Protein AF-V5GS93-F1 (afdb_monomer_lite)

Organism: Anoplophora glabripennis (NCBI:txid217634)

Secondary structure (DSSP, 8-state):
------------------------BSS-TTEEEEEETTEEEEEE-TT--EEE--S---TGGGT--EEEEEESSSEEEEEEETTEEEEEEE--S-EEEESS-TTEEEETTTTEEEE-TT---TT--SSEEEES-TT-SEEEEEEE-GGGHHHHHHHHT-GGGTTTEEEEEBTTSSEEEEEEES-SGGGGTS-------SS-----

Structure (mmCIF, N/CA/C/O backbone):
data_AF-V5GS93-F1
#
_entry.id   AF-V5GS93-F1
#
loop_
_atom_site.group_PDB
_atom_site.id
_atom_site.type_symbol
_atom_site.label_atom_id
_atom_site.label_alt_id
_atom_site.label_comp_id
_atom_site.label_asym_id
_atom_site.label_entity_id
_atom_site.label_seq_id
_atom_site.pdbx_PDB_ins_code
_atom_site.Cartn_x
_atom_site.Cartn_y
_atom_site.Cartn_z
_atom_site.occupancy
_atom_site.B_iso_or_equiv
_atom_site.auth_seq_id
_atom_site.auth_comp_id
_atom_site.auth_asym_id
_atom_site.auth_atom_id
_atom_site.pdbx_PDB_model_num
ATOM 1 N N . MET A 1 1 ? -59.148 22.147 43.520 1.00 36.94 1 MET A N 1
ATOM 2 C CA . MET A 1 1 ? -59.341 21.180 42.420 1.00 36.94 1 MET A CA 1
ATOM 3 C C . MET A 1 1 ? -58.187 21.350 41.442 1.00 36.94 1 MET A C 1
ATOM 5 O O . MET A 1 1 ? -58.089 22.424 40.877 1.00 36.94 1 MET A O 1
ATOM 9 N N . TYR A 1 2 ? -57.354 20.306 41.337 1.00 37.97 2 TYR A N 1
ATOM 10 C CA . TYR A 1 2 ? -56.433 19.934 40.244 1.00 37.97 2 TYR A CA 1
ATOM 11 C C . TYR A 1 2 ? -55.325 20.928 39.837 1.00 37.97 2 TYR A C 1
ATOM 13 O O . TYR A 1 2 ? -55.602 21.997 39.317 1.00 37.97 2 TYR A O 1
ATOM 21 N N . LEU A 1 3 ? -54.065 20.690 40.234 1.00 37.25 3 LEU A N 1
ATOM 22 C CA . LEU A 1 3 ? -53.060 19.703 39.741 1.00 37.25 3 LEU A CA 1
ATOM 23 C C . LEU A 1 3 ? -52.135 20.402 38.721 1.00 37.25 3 LEU A C 1
ATOM 25 O O . LEU A 1 3 ? -52.591 20.836 37.674 1.00 37.25 3 LEU A O 1
ATOM 29 N N . PHE A 1 4 ? -50.896 20.740 39.092 1.00 48.88 4 PHE A N 1
ATOM 30 C CA . PHE A 1 4 ? -49.683 19.947 38.811 1.00 48.88 4 PHE A CA 1
ATOM 31 C C . PHE A 1 4 ? -49.590 19.415 37.375 1.00 48.88 4 PHE A C 1
ATOM 33 O O . PHE A 1 4 ? -50.276 18.452 37.066 1.00 48.88 4 PHE A O 1
ATOM 40 N N . THR A 1 5 ? -48.677 20.002 36.586 1.00 53.50 5 THR A N 1
ATOM 41 C CA . THR A 1 5 ? -47.720 19.362 35.644 1.00 53.50 5 THR A CA 1
ATOM 42 C C . THR A 1 5 ? -47.004 20.494 34.890 1.00 53.50 5 THR A C 1
ATOM 44 O O . THR A 1 5 ? -47.572 21.100 33.991 1.00 53.50 5 THR A O 1
ATOM 47 N N . VAL A 1 6 ? -45.864 21.006 35.365 1.00 53.41 6 VAL A N 1
ATOM 48 C CA . VAL A 1 6 ? -44.511 20.578 34.951 1.00 53.41 6 VAL A CA 1
ATOM 49 C C . VAL A 1 6 ? -44.514 19.781 33.645 1.00 53.41 6 VAL A C 1
ATOM 51 O O . VAL A 1 6 ? -44.674 18.568 33.664 1.00 53.41 6 VAL A O 1
ATOM 54 N N . LEU A 1 7 ? -44.278 20.461 32.526 1.00 49.12 7 LEU A N 1
ATOM 55 C CA . LEU A 1 7 ? -43.625 19.857 31.369 1.00 49.12 7 LEU A CA 1
ATOM 56 C C . LEU A 1 7 ? -42.585 20.859 30.860 1.00 49.12 7 LEU A C 1
ATOM 58 O O . LEU A 1 7 ? -42.801 21.623 29.924 1.00 49.12 7 LEU A O 1
ATOM 62 N N . ALA A 1 8 ? -41.447 20.889 31.554 1.00 47.84 8 ALA A N 1
ATOM 63 C CA . ALA A 1 8 ? -40.207 21.301 30.929 1.00 47.84 8 ALA A CA 1
ATOM 64 C C . ALA A 1 8 ? -39.946 20.276 29.821 1.00 47.84 8 ALA A C 1
ATOM 66 O O . ALA A 1 8 ? -39.488 19.166 30.092 1.00 47.84 8 ALA A O 1
ATOM 67 N N . CYS A 1 9 ? -40.313 20.617 28.587 1.00 44.34 9 CYS A N 1
ATOM 68 C CA . CYS A 1 9 ? -39.800 19.930 27.415 1.00 44.34 9 CYS A CA 1
ATOM 69 C C . CYS A 1 9 ? -38.290 20.169 27.394 1.00 44.34 9 CYS A C 1
ATOM 71 O O . CYS A 1 9 ? -37.803 21.133 26.808 1.00 44.34 9 CYS A O 1
ATOM 73 N N . LEU A 1 10 ? -37.562 19.291 28.083 1.00 45.00 10 LEU A N 1
ATOM 74 C CA . LEU A 1 10 ? -36.206 18.912 27.734 1.00 45.00 10 LEU A CA 1
ATOM 75 C C . LEU A 1 10 ? -36.276 18.430 26.287 1.00 45.00 10 LEU A C 1
ATOM 77 O O . LEU A 1 10 ? -36.484 17.249 26.009 1.00 45.00 10 LEU A O 1
ATOM 81 N N . VAL A 1 11 ? -36.147 19.374 25.359 1.00 47.91 11 VAL A N 1
ATOM 82 C CA . VAL A 1 11 ? -35.622 19.089 24.036 1.00 47.91 11 VAL A CA 1
ATOM 83 C C . VAL A 1 11 ? -34.186 18.672 24.311 1.00 47.91 11 VAL A C 1
ATOM 85 O O . VAL A 1 11 ? -33.268 19.483 24.361 1.00 47.91 11 VAL A O 1
ATOM 88 N N . ILE A 1 12 ? -34.014 17.391 24.632 1.00 52.72 12 ILE A N 1
ATOM 89 C CA . ILE A 1 12 ? -32.744 16.729 24.421 1.00 52.72 12 ILE A CA 1
ATOM 90 C C . ILE A 1 12 ? -32.632 16.757 22.906 1.00 52.72 12 ILE A C 1
ATOM 92 O O . ILE A 1 12 ? -33.173 15.882 22.227 1.00 52.72 12 ILE A O 1
ATOM 96 N N . ASP A 1 13 ? -32.005 17.810 22.383 1.00 42.12 13 ASP A N 1
ATOM 97 C CA . ASP A 1 13 ? -31.345 17.728 21.100 1.00 42.12 13 ASP A CA 1
ATOM 98 C C . ASP A 1 13 ? -30.429 16.522 21.243 1.00 42.12 13 ASP A C 1
ATOM 100 O O . ASP A 1 13 ? -29.335 16.581 21.808 1.00 42.12 13 ASP A O 1
ATOM 104 N N . LYS A 1 14 ? -30.910 15.368 20.774 1.00 43.75 14 LYS A N 1
ATOM 105 C CA . LYS A 1 14 ? -30.009 14.362 20.265 1.00 43.75 14 LYS A CA 1
ATOM 106 C C . LYS A 1 14 ? -29.359 15.066 19.092 1.00 43.75 14 LYS A C 1
ATOM 108 O O . LYS A 1 14 ? -29.843 14.979 17.967 1.00 43.75 14 LYS A O 1
ATOM 113 N N . ALA A 1 15 ? -28.289 15.801 19.387 1.00 39.97 15 ALA A N 1
ATOM 114 C CA . ALA A 1 15 ? -27.200 15.976 18.467 1.00 39.97 15 ALA A CA 1
ATOM 115 C C . ALA A 1 15 ? -26.840 14.548 18.072 1.00 39.97 15 ALA A C 1
ATOM 117 O O . ALA A 1 15 ? -26.109 13.837 18.760 1.00 39.97 15 ALA A O 1
ATOM 118 N N . VAL A 1 16 ? -27.488 14.078 17.009 1.00 38.94 16 VAL A N 1
ATOM 119 C CA . VAL A 1 16 ? -26.978 13.004 16.195 1.00 38.94 16 VAL A CA 1
ATOM 120 C C . VAL A 1 16 ? -25.688 13.610 15.694 1.00 38.94 16 VAL A C 1
ATOM 122 O O . VAL A 1 16 ? -25.667 14.355 14.717 1.00 38.94 16 VAL A O 1
ATOM 125 N N . PHE A 1 17 ? -24.623 13.386 16.458 1.00 38.44 17 PHE A N 1
ATOM 126 C CA . PHE A 1 17 ? -23.279 13.493 15.961 1.00 38.44 17 PHE A CA 1
ATOM 127 C C . PHE A 1 17 ? -23.204 12.448 14.854 1.00 38.44 17 PHE A C 1
ATOM 129 O O . PHE A 1 17 ? -22.794 11.309 15.042 1.00 38.44 17 PHE A O 1
ATOM 136 N N . SER A 1 18 ? -23.653 12.856 13.672 1.00 35.88 18 SER A N 1
ATOM 137 C CA . SER A 1 18 ? -23.033 12.464 12.429 1.00 35.88 18 SER A CA 1
ATOM 138 C C . SER A 1 18 ? -21.606 13.000 12.525 1.00 35.88 18 SER A C 1
ATOM 140 O O . SER A 1 18 ? -21.295 14.051 11.969 1.00 35.88 18 SER A O 1
ATOM 142 N N . HIS A 1 19 ? -20.760 12.341 13.324 1.00 41.31 19 HIS A N 1
ATOM 143 C CA . HIS A 1 19 ? -19.328 12.395 13.095 1.00 41.31 19 HIS A CA 1
ATOM 144 C C . HIS A 1 19 ? -19.177 11.840 11.690 1.00 41.31 19 HIS A C 1
ATOM 146 O O . HIS A 1 19 ? -19.372 10.650 11.454 1.00 41.31 19 HIS A O 1
ATOM 152 N N . GLY A 1 20 ? -19.022 12.765 10.742 1.00 46.09 20 GLY A N 1
ATOM 153 C CA . GLY A 1 20 ? -18.681 12.416 9.382 1.00 46.09 20 GLY A CA 1
ATOM 154 C C . GLY A 1 20 ? -17.475 11.497 9.437 1.00 46.09 20 GLY A C 1
ATOM 155 O O . GLY A 1 20 ? -16.623 11.644 10.309 1.00 46.09 20 GLY A O 1
ATOM 156 N N . TYR A 1 21 ? -17.461 10.534 8.532 1.00 51.41 21 TYR A N 1
ATOM 157 C CA . TYR A 1 21 ? -16.319 9.675 8.296 1.00 51.41 21 TYR A CA 1
ATOM 158 C C . TYR A 1 21 ? -15.030 10.509 8.292 1.00 51.41 21 TYR A C 1
ATOM 160 O O . TYR A 1 21 ? -14.871 11.412 7.465 1.00 51.41 21 TYR A O 1
ATOM 168 N N . THR A 1 22 ? -14.149 10.254 9.256 1.00 65.06 22 THR A N 1
ATOM 169 C CA . THR A 1 22 ? -12.817 10.843 9.292 1.00 65.06 22 THR A CA 1
ATOM 170 C C . THR A 1 22 ? -11.822 9.778 8.833 1.00 65.06 22 THR A C 1
ATOM 172 O O . THR A 1 22 ? -11.918 8.612 9.211 1.00 65.06 22 THR A O 1
ATOM 175 N N . ASN A 1 23 ? -10.858 10.158 7.984 1.00 80.94 23 ASN A N 1
ATOM 176 C CA . ASN A 1 23 ? -9.778 9.267 7.529 1.00 80.94 23 ASN A CA 1
ATOM 177 C C . ASN A 1 23 ? -8.724 9.056 8.640 1.00 80.94 23 ASN A C 1
ATOM 179 O O . ASN A 1 23 ? -7.520 9.083 8.385 1.00 80.94 23 ASN A O 1
ATOM 183 N N . GLU A 1 24 ? -9.165 8.942 9.893 1.00 92.19 24 GLU A N 1
ATOM 184 C CA . GLU A 1 24 ? -8.297 8.811 11.059 1.00 92.19 24 GLU A CA 1
ATOM 185 C C . GLU A 1 24 ? -7.822 7.373 11.181 1.00 92.19 24 GLU A C 1
ATOM 187 O O . GLU A 1 24 ? -8.617 6.434 11.119 1.00 92.19 24 GLU A O 1
ATOM 192 N N . LYS A 1 25 ? -6.521 7.184 11.381 1.00 93.75 25 LYS A N 1
ATOM 193 C CA . LYS A 1 25 ? -5.964 5.847 11.558 1.00 93.75 25 LYS A CA 1
ATOM 194 C C . LYS A 1 25 ? -6.266 5.329 12.964 1.00 93.75 25 LYS A C 1
ATOM 196 O O . LYS A 1 25 ? -6.064 6.044 13.951 1.00 93.75 25 LYS A O 1
ATOM 201 N N . CYS A 1 26 ? -6.713 4.076 13.066 1.00 94.19 26 CYS A N 1
ATOM 202 C CA . CYS A 1 26 ? -7.001 3.458 14.363 1.00 94.19 26 CYS A CA 1
ATOM 203 C C . CYS A 1 26 ? -5.757 3.404 15.260 1.00 94.19 26 CYS A C 1
ATOM 205 O O . CYS A 1 26 ? -5.806 3.830 16.417 1.00 94.19 26 CYS A O 1
ATOM 207 N N . CYS A 1 27 ? -4.648 2.920 14.702 1.00 94.25 27 CYS A N 1
ATOM 208 C CA . CYS A 1 27 ? -3.349 2.813 15.360 1.00 94.25 27 CYS A CA 1
ATOM 209 C C . CYS A 1 27 ? -2.397 3.960 14.987 1.00 94.25 27 CYS A C 1
ATOM 211 O O . CYS A 1 27 ? -2.753 4.873 14.234 1.00 94.25 27 CYS A O 1
ATOM 213 N N . ARG A 1 28 ? -1.174 3.939 15.524 1.00 93.69 28 ARG A N 1
ATOM 214 C CA . ARG A 1 28 ? -0.128 4.913 15.181 1.00 93.69 28 ARG A CA 1
ATOM 215 C C . ARG A 1 28 ? 0.374 4.696 13.750 1.00 93.69 28 ARG A C 1
ATOM 217 O O . ARG A 1 28 ? 0.152 3.644 13.146 1.00 93.69 28 ARG A O 1
ATOM 224 N N . SER A 1 29 ? 1.073 5.686 13.196 1.00 89.44 29 SER A N 1
ATOM 225 C CA . SER A 1 29 ? 1.794 5.520 11.927 1.00 89.44 29 SER A CA 1
ATOM 226 C C . SER A 1 29 ? 2.742 4.318 12.005 1.00 89.44 29 SER A C 1
ATOM 228 O O . SER A 1 29 ? 3.466 4.163 12.985 1.00 89.44 29 SER A O 1
ATOM 230 N N . GLY A 1 30 ? 2.736 3.463 10.980 1.00 87.62 30 GLY A N 1
ATOM 231 C CA . GLY A 1 30 ? 3.548 2.241 10.951 1.00 87.62 30 GLY A CA 1
ATOM 232 C C . GLY A 1 30 ? 2.976 1.048 11.728 1.00 87.62 30 GLY A C 1
ATOM 233 O O . GLY A 1 30 ? 3.556 -0.033 11.674 1.00 87.62 30 GLY A O 1
ATOM 234 N N . GLU A 1 31 ? 1.833 1.190 12.397 1.00 92.88 31 GLU A N 1
ATOM 235 C CA . GLU A 1 31 ? 1.111 0.086 13.038 1.00 92.88 31 GLU A CA 1
ATOM 236 C C . GLU A 1 31 ? -0.156 -0.278 12.255 1.00 92.88 31 GLU A C 1
ATOM 238 O O . GLU A 1 31 ? -0.571 0.435 11.342 1.00 92.88 31 GLU A O 1
ATOM 243 N N . TYR A 1 32 ? -0.782 -1.397 12.597 1.00 92.50 32 TYR A N 1
ATOM 244 C CA . TYR A 1 32 ? -2.109 -1.778 12.127 1.00 92.50 32 TYR A CA 1
ATOM 245 C C . TYR A 1 32 ? -2.902 -2.453 13.242 1.00 92.50 32 TYR A C 1
ATOM 247 O O . TYR A 1 32 ? -2.341 -3.024 14.184 1.00 92.50 32 TYR A O 1
ATOM 255 N N . LEU A 1 33 ? -4.222 -2.397 13.121 1.00 92.62 33 LEU A N 1
ATOM 256 C CA . LEU A 1 33 ? -5.136 -2.969 14.092 1.00 92.62 33 LEU A CA 1
ATOM 257 C C . LEU A 1 33 ? -5.299 -4.477 13.877 1.00 92.62 33 LEU A C 1
ATOM 259 O O . LEU A 1 33 ? -5.880 -4.913 12.890 1.00 92.62 33 LEU A O 1
ATOM 263 N N . LYS A 1 34 ? -4.840 -5.303 14.813 1.00 90.38 34 LYS A N 1
ATOM 264 C CA . LYS A 1 34 ? -4.930 -6.763 14.717 1.00 90.38 34 LYS A CA 1
ATOM 265 C C . LYS A 1 34 ? -5.949 -7.320 15.701 1.00 90.38 34 LYS A C 1
ATOM 267 O O . LYS A 1 34 ? -5.843 -7.076 16.900 1.00 90.38 34 LYS A O 1
ATOM 272 N N . GLU A 1 35 ? -6.886 -8.124 15.209 1.00 88.44 35 GLU A N 1
ATOM 273 C CA . GLU A 1 35 ? -7.756 -8.927 16.069 1.00 88.44 35 GLU A CA 1
ATOM 274 C C . GLU A 1 35 ? -7.010 -10.185 16.541 1.00 88.44 35 GLU A C 1
ATOM 276 O O . GLU A 1 35 ? -6.413 -10.921 15.753 1.00 88.44 35 GLU A O 1
ATOM 281 N N . THR A 1 36 ? -6.983 -10.421 17.847 1.00 85.00 36 THR A N 1
ATOM 282 C CA . THR A 1 36 ? -6.443 -11.629 18.478 1.00 85.00 36 THR A CA 1
ATOM 283 C C . THR A 1 36 ? -7.348 -11.996 19.647 1.00 85.00 36 THR A C 1
ATOM 285 O O . THR A 1 36 ? -7.572 -11.178 20.536 1.00 85.00 36 THR A O 1
ATOM 288 N N . ASP A 1 37 ? -7.911 -13.204 19.620 1.00 84.75 37 ASP A N 1
ATOM 289 C CA . ASP A 1 37 ? -8.803 -13.723 20.665 1.00 84.75 37 ASP A CA 1
ATOM 290 C C . ASP A 1 37 ? -9.972 -12.773 21.019 1.00 84.75 37 ASP A C 1
ATOM 292 O O . ASP A 1 37 ? -10.268 -12.536 22.189 1.00 84.75 37 ASP A O 1
ATOM 296 N N . ASN A 1 38 ? -10.640 -12.216 19.996 1.00 81.19 38 ASN A N 1
ATOM 297 C CA . ASN A 1 38 ? -11.721 -11.216 20.104 1.00 81.19 38 ASN A CA 1
ATOM 298 C C . ASN A 1 38 ? -11.310 -9.884 20.763 1.00 81.19 38 ASN A C 1
ATOM 300 O O . ASN A 1 38 ? -12.163 -9.124 21.222 1.00 81.19 38 ASN A O 1
ATOM 304 N N . THR A 1 39 ? -10.011 -9.594 20.825 1.00 85.19 39 THR A N 1
ATOM 305 C CA . THR A 1 39 ? -9.483 -8.299 21.263 1.00 85.19 39 THR A CA 1
ATOM 306 C C . THR A 1 39 ? -8.709 -7.643 20.133 1.00 85.19 39 THR A C 1
ATOM 308 O O . THR A 1 39 ? -8.017 -8.315 19.370 1.00 85.19 39 THR A O 1
ATOM 311 N N . TYR A 1 40 ? -8.825 -6.325 20.018 1.00 88.44 40 TYR A N 1
ATOM 312 C CA . TYR A 1 40 ? -8.129 -5.557 18.995 1.00 88.44 40 TYR A CA 1
ATOM 313 C C . TYR A 1 40 ? -6.910 -4.869 19.600 1.00 88.44 40 TYR A C 1
ATOM 315 O O . TYR A 1 40 ? -7.039 -4.113 20.560 1.00 88.44 40 TYR A O 1
ATOM 323 N N . ASN A 1 41 ? -5.735 -5.119 19.025 1.00 91.31 41 ASN A N 1
ATOM 324 C CA . ASN A 1 41 ? -4.471 -4.544 19.476 1.00 91.31 41 ASN A CA 1
ATOM 325 C C . ASN A 1 41 ? -3.699 -3.939 18.304 1.00 91.31 41 ASN A C 1
ATOM 327 O O . ASN A 1 41 ? -3.600 -4.542 17.234 1.00 91.31 41 ASN A O 1
ATOM 331 N N . CYS A 1 42 ? -3.103 -2.771 18.522 1.00 93.00 42 CYS A N 1
ATOM 332 C CA . CYS A 1 42 ? -2.187 -2.173 17.560 1.00 93.00 42 CYS A CA 1
ATOM 333 C C . CYS A 1 42 ? -0.868 -2.951 17.534 1.00 93.00 42 CYS A C 1
ATOM 335 O O . CYS A 1 42 ? -0.274 -3.230 18.573 1.00 93.00 42 CYS A O 1
ATOM 337 N N . THR A 1 43 ? -0.447 -3.360 16.339 1.00 92.44 43 THR A N 1
ATOM 338 C CA . THR A 1 43 ? 0.771 -4.143 16.102 1.00 92.44 43 THR A CA 1
ATOM 339 C C . THR A 1 43 ? 1.590 -3.490 14.997 1.00 92.44 43 THR A C 1
ATOM 341 O O . THR A 1 43 ? 1.028 -2.924 14.065 1.00 92.44 43 THR A O 1
ATOM 344 N N . GLU A 1 44 ? 2.914 -3.596 15.057 1.00 90.62 44 GLU A N 1
ATOM 345 C CA . GLU A 1 44 ? 3.803 -3.094 14.006 1.00 90.62 44 GLU A CA 1
ATOM 346 C C . GLU A 1 44 ? 3.471 -3.694 12.625 1.00 90.62 44 GLU A C 1
ATOM 348 O O . GLU A 1 44 ? 3.373 -4.914 12.453 1.00 90.62 44 GLU A O 1
ATOM 353 N N . ASN A 1 45 ? 3.336 -2.837 11.611 1.00 85.88 45 ASN A N 1
ATOM 354 C CA . ASN A 1 45 ? 3.089 -3.230 10.228 1.00 85.88 45 ASN A CA 1
ATOM 355 C C . ASN A 1 45 ? 4.397 -3.564 9.498 1.00 85.88 45 ASN A C 1
ATOM 357 O O . ASN A 1 45 ? 4.859 -2.833 8.621 1.00 85.88 45 ASN A O 1
ATOM 361 N N . VAL A 1 46 ? 4.958 -4.731 9.810 1.00 86.00 46 VAL A N 1
ATOM 362 C CA . VAL A 1 46 ? 6.190 -5.241 9.179 1.00 86.00 46 VAL A CA 1
ATOM 363 C C . VAL A 1 46 ? 6.044 -5.388 7.659 1.00 86.00 46 VAL A C 1
ATOM 365 O O . VAL A 1 46 ? 7.002 -5.214 6.911 1.00 86.00 46 VAL A O 1
ATOM 368 N N . SER A 1 47 ? 4.833 -5.685 7.178 1.00 82.56 47 SER A N 1
ATOM 369 C CA . SER A 1 47 ? 4.576 -5.891 5.750 1.00 82.56 47 SER A CA 1
ATOM 370 C C . SER A 1 47 ? 4.668 -4.600 4.929 1.00 82.56 47 SER A C 1
ATOM 372 O O . SER A 1 47 ? 4.949 -4.662 3.730 1.00 82.56 47 SER A O 1
ATOM 374 N N . LYS A 1 48 ? 4.380 -3.451 5.565 1.00 87.56 48 LYS A N 1
ATOM 375 C CA . LYS A 1 48 ? 4.250 -2.121 4.948 1.00 87.56 48 LYS A CA 1
ATOM 376 C C . LYS A 1 48 ? 3.381 -2.124 3.675 1.00 87.56 48 LYS A C 1
ATOM 378 O O . LYS A 1 48 ? 3.620 -1.348 2.754 1.00 87.56 48 LYS A O 1
ATOM 383 N N . ARG A 1 49 ? 2.402 -3.040 3.595 1.00 87.94 49 ARG A N 1
ATOM 384 C CA . ARG A 1 49 ? 1.542 -3.261 2.414 1.00 87.94 49 ARG A CA 1
ATOM 385 C C . ARG A 1 49 ? 0.386 -2.279 2.297 1.00 87.94 49 ARG A C 1
ATOM 387 O O . ARG A 1 49 ? -0.138 -2.091 1.206 1.00 87.94 49 ARG A O 1
ATOM 394 N N . PHE A 1 50 ? -0.007 -1.693 3.414 1.00 89.31 50 PHE A N 1
ATOM 395 C CA . PHE A 1 50 ? -1.142 -0.794 3.520 1.00 89.31 50 PHE A CA 1
ATOM 396 C C . PHE A 1 50 ? -0.751 0.345 4.438 1.00 89.31 50 PHE A C 1
ATOM 398 O O . PHE A 1 50 ? -0.231 0.096 5.529 1.00 89.31 50 PHE A O 1
ATOM 405 N N . ASP A 1 51 ? -0.991 1.569 3.993 1.00 89.62 51 ASP A N 1
ATOM 406 C CA . ASP A 1 51 ? -0.676 2.764 4.758 1.00 89.62 51 ASP A CA 1
ATOM 407 C C . ASP A 1 51 ? -1.781 3.815 4.639 1.00 89.62 51 ASP A C 1
ATOM 409 O O . ASP A 1 51 ? -2.529 3.851 3.658 1.00 89.62 51 ASP A O 1
ATOM 413 N N . VAL A 1 52 ? -1.878 4.664 5.658 1.00 90.00 52 VAL A N 1
ATOM 414 C CA . VAL A 1 52 ? -2.833 5.770 5.730 1.00 90.00 52 VAL A CA 1
ATOM 415 C C . VAL A 1 52 ? -2.029 7.056 5.894 1.00 90.00 52 VAL A C 1
ATOM 417 O O . VAL A 1 52 ? -1.497 7.337 6.967 1.00 90.00 52 VAL A O 1
ATOM 420 N N . LEU A 1 53 ? -1.943 7.839 4.821 1.00 88.50 53 LEU A N 1
ATOM 421 C CA . LEU A 1 53 ? -1.298 9.150 4.758 1.00 88.50 53 LEU A CA 1
ATOM 422 C C . LEU A 1 53 ? -2.142 10.203 5.485 1.00 88.50 53 LEU A C 1
ATOM 424 O O . LEU A 1 53 ? -2.784 11.058 4.875 1.00 88.50 53 LEU A O 1
ATOM 428 N N . THR A 1 54 ? -2.150 10.126 6.811 1.00 87.69 54 THR A N 1
ATOM 429 C CA . THR A 1 54 ? -2.859 11.049 7.695 1.00 87.69 54 THR A CA 1
ATOM 430 C C . THR A 1 54 ? -1.994 11.416 8.897 1.00 87.69 54 THR A C 1
ATOM 432 O O . THR A 1 54 ? -1.212 10.602 9.388 1.00 87.69 54 THR A O 1
ATOM 435 N N . ASN A 1 55 ? -2.159 12.641 9.394 1.00 87.62 55 ASN A N 1
ATOM 436 C CA . ASN A 1 55 ? -1.581 13.058 10.675 1.00 87.62 55 ASN A CA 1
ATOM 437 C C . ASN A 1 55 ? -2.480 12.661 11.856 1.00 87.62 55 ASN A C 1
ATOM 439 O O . ASN A 1 55 ? -2.016 12.575 12.992 1.00 87.62 55 ASN A O 1
ATOM 443 N N . GLU A 1 56 ? -3.758 12.395 11.584 1.00 91.69 56 GLU A N 1
ATOM 444 C CA . GLU A 1 56 ? -4.737 12.004 12.588 1.00 91.69 56 GLU A CA 1
ATOM 445 C C . GLU A 1 56 ? -4.655 10.492 12.809 1.00 91.69 56 GLU A C 1
ATOM 447 O O . GLU A 1 56 ? -5.275 9.689 12.109 1.00 91.69 56 GLU A O 1
ATOM 452 N N . THR A 1 57 ? -3.824 10.094 13.763 1.00 93.19 57 THR A N 1
ATOM 453 C CA . THR A 1 57 ? -3.554 8.688 14.079 1.00 93.19 57 THR A CA 1
ATOM 454 C C . THR A 1 57 ? -3.940 8.371 15.516 1.00 93.19 57 THR A C 1
ATOM 456 O O . THR A 1 57 ? -4.430 9.232 16.256 1.00 93.19 57 THR A O 1
ATOM 459 N N . ASN A 1 58 ? -3.721 7.121 15.928 1.00 93.12 58 ASN A N 1
ATOM 460 C CA . ASN A 1 58 ? -3.837 6.717 17.323 1.00 93.12 58 ASN A CA 1
ATOM 461 C C . ASN A 1 58 ? -5.239 6.969 17.914 1.00 93.12 58 ASN A C 1
ATOM 463 O O . ASN A 1 58 ? -5.398 7.429 19.047 1.00 93.12 58 ASN A O 1
ATOM 467 N N . PHE A 1 59 ? -6.276 6.732 17.107 1.00 94.12 59 PHE A N 1
ATOM 468 C CA . PHE A 1 59 ? -7.669 6.937 17.498 1.00 94.12 59 PHE A CA 1
ATOM 469 C C . PHE A 1 59 ? -8.048 6.142 18.752 1.00 94.12 59 PHE A C 1
ATOM 471 O O . PHE A 1 59 ? -8.691 6.680 19.652 1.00 94.12 59 PHE A O 1
ATOM 478 N N . LEU A 1 60 ? -7.614 4.882 18.849 1.00 92.31 60 LEU A N 1
ATOM 479 C CA . LEU A 1 60 ? -8.005 4.000 19.954 1.00 92.31 60 LEU A CA 1
ATOM 480 C C . LEU A 1 60 ? -7.460 4.461 21.311 1.00 92.31 60 LEU A C 1
ATOM 482 O O . LEU A 1 60 ? -8.192 4.437 22.299 1.00 92.31 60 LEU A O 1
ATOM 486 N N . GLU A 1 61 ? -6.217 4.951 21.368 1.00 90.50 61 GLU A N 1
ATOM 487 C CA . GLU A 1 61 ? -5.623 5.456 22.616 1.00 90.50 61 GLU A CA 1
ATOM 488 C C . GLU A 1 61 ? -6.292 6.747 23.114 1.00 90.50 61 GLU A C 1
ATOM 490 O O . GLU A 1 61 ? -6.248 7.036 24.310 1.00 90.50 61 GLU A O 1
ATOM 495 N N . ARG A 1 62 ? -6.947 7.519 22.230 1.00 89.06 62 ARG A N 1
ATOM 496 C CA . ARG A 1 62 ? -7.704 8.719 22.629 1.00 89.06 62 ARG A CA 1
ATOM 497 C C . ARG A 1 62 ? -8.976 8.386 23.412 1.00 89.06 62 ARG A C 1
ATOM 499 O O . ARG A 1 62 ? -9.491 9.262 24.102 1.00 89.06 62 ARG A O 1
ATOM 506 N N . GLY A 1 63 ? -9.481 7.152 23.324 1.00 85.31 63 GLY A N 1
ATOM 507 C CA . GLY A 1 63 ? -10.641 6.694 24.096 1.00 85.31 63 GLY A CA 1
ATOM 508 C C . GLY A 1 63 ? -11.961 7.383 23.734 1.00 85.31 63 GLY A C 1
ATOM 509 O O . GLY A 1 63 ? -12.873 7.419 24.559 1.00 85.31 63 GLY A O 1
ATOM 510 N N . VAL A 1 64 ? -12.060 7.948 22.528 1.00 87.56 64 VAL A N 1
ATOM 511 C CA . VAL A 1 64 ? -13.261 8.636 22.031 1.00 87.56 64 VAL A CA 1
ATOM 512 C C . VAL A 1 64 ? -14.140 7.702 21.197 1.00 87.56 64 VAL A C 1
ATOM 514 O O . VAL A 1 64 ? -13.677 6.685 20.678 1.00 87.56 64 VAL A O 1
ATOM 517 N N . ASP A 1 65 ? -15.417 8.054 21.076 1.00 92.25 65 ASP A N 1
ATOM 518 C CA . ASP A 1 65 ? -16.365 7.358 20.206 1.00 92.25 65 ASP A CA 1
ATOM 519 C C . ASP A 1 65 ? -16.250 7.886 18.770 1.00 92.25 65 ASP A C 1
ATOM 521 O O . ASP A 1 65 ? -16.095 9.089 18.554 1.00 92.25 65 ASP A O 1
ATOM 525 N N . GLY A 1 66 ? -16.377 7.004 17.778 1.00 93.12 66 GLY A N 1
ATOM 526 C CA . GLY A 1 66 ? -16.375 7.405 16.372 1.00 93.12 66 GLY A CA 1
ATOM 527 C C . GLY A 1 66 ? -16.021 6.275 15.415 1.00 93.12 66 GLY A C 1
ATOM 528 O O . GLY A 1 66 ? -16.299 5.106 15.687 1.00 93.12 66 GLY A O 1
ATOM 529 N N . GLU A 1 67 ? -15.435 6.638 14.278 1.00 93.62 67 GLU A N 1
ATOM 530 C CA . GLU A 1 67 ? -14.921 5.699 13.285 1.00 93.62 67 GLU A CA 1
ATOM 531 C C . GLU A 1 67 ? -13.429 5.949 13.049 1.00 93.62 67 GLU A C 1
ATOM 533 O O . GLU A 1 67 ? -12.968 7.086 13.103 1.00 93.62 67 GLU A O 1
ATOM 538 N N . CYS A 1 68 ? -12.685 4.883 12.777 1.00 93.81 68 CYS A N 1
ATOM 539 C CA . CYS A 1 68 ? -11.297 4.950 12.337 1.00 93.81 68 CYS A CA 1
ATOM 540 C C . CYS A 1 68 ? -11.042 3.912 11.240 1.00 93.81 68 CYS A C 1
ATOM 542 O O . CYS A 1 68 ? -11.807 2.958 11.080 1.00 93.81 68 CYS A O 1
ATOM 544 N N . VAL A 1 69 ? -9.966 4.087 10.481 1.00 93.94 69 VAL A N 1
ATOM 545 C CA . VAL A 1 69 ? -9.565 3.194 9.392 1.00 93.94 69 VAL A CA 1
ATOM 546 C C . VAL A 1 69 ? -8.275 2.474 9.755 1.00 93.94 69 VAL A C 1
ATOM 548 O O . VAL A 1 69 ? -7.326 3.072 10.264 1.00 93.94 69 VAL A O 1
ATOM 551 N N . ASP A 1 70 ? -8.217 1.180 9.466 1.00 93.12 70 ASP A N 1
ATOM 552 C CA . ASP A 1 70 ? -6.965 0.426 9.473 1.00 93.12 70 ASP A CA 1
ATOM 553 C C . ASP A 1 70 ? -7.010 -0.723 8.461 1.00 93.12 70 ASP A C 1
ATOM 555 O O . ASP A 1 70 ? -8.048 -0.957 7.843 1.00 93.12 70 ASP A O 1
ATOM 559 N N . ALA A 1 71 ? -5.892 -1.418 8.254 1.00 85.31 71 ALA A N 1
ATOM 560 C CA . ALA A 1 71 ? -5.788 -2.469 7.242 1.00 85.31 71 ALA A CA 1
ATOM 561 C C . ALA A 1 71 ? -5.443 -3.845 7.825 1.00 85.31 71 ALA A C 1
ATOM 563 O O . ALA A 1 71 ? -4.329 -4.054 8.314 1.00 85.31 71 ALA A O 1
ATOM 564 N N . THR A 1 72 ? -6.380 -4.799 7.713 1.00 75.88 72 THR A N 1
ATOM 565 C CA . THR A 1 72 ? -6.216 -6.168 8.240 1.00 75.88 72 THR A CA 1
ATOM 566 C C . THR A 1 72 ? -7.156 -7.187 7.567 1.00 75.88 72 THR A C 1
ATOM 568 O O . THR A 1 72 ? -8.283 -7.361 8.023 1.00 75.88 72 THR A O 1
ATOM 571 N N . PRO A 1 73 ? -6.756 -7.927 6.508 1.00 72.50 73 PRO A N 1
ATOM 572 C CA . PRO A 1 73 ? -5.594 -7.760 5.627 1.00 72.50 73 PRO A CA 1
ATOM 573 C C . PRO A 1 73 ? -5.800 -6.693 4.540 1.00 72.50 73 PRO A C 1
ATOM 575 O O . PRO A 1 73 ? -4.892 -6.452 3.763 1.00 72.50 73 PRO A O 1
ATOM 578 N N . GLU A 1 74 ? -6.985 -6.096 4.456 1.00 84.88 74 GLU A N 1
ATOM 579 C CA . GLU A 1 74 ? -7.347 -5.004 3.548 1.00 84.88 74 GLU A CA 1
ATOM 580 C C . GLU A 1 74 ? -7.879 -3.839 4.388 1.00 84.88 74 GLU A C 1
ATOM 582 O O . GLU A 1 74 ? -8.200 -4.026 5.567 1.00 84.88 74 GLU A O 1
ATOM 587 N N . PHE A 1 75 ? -7.993 -2.646 3.800 1.00 90.44 75 PHE A N 1
ATOM 588 C CA . PHE A 1 75 ? -8.587 -1.508 4.499 1.00 90.44 75 PHE A CA 1
ATOM 589 C C . PHE A 1 75 ? -9.998 -1.839 4.997 1.00 90.44 75 PHE A C 1
ATOM 591 O O . PHE A 1 75 ? -10.800 -2.476 4.313 1.00 90.44 75 PHE A O 1
ATOM 598 N N . SER A 1 76 ? -10.288 -1.416 6.217 1.00 92.19 76 SER A N 1
ATOM 599 C CA . SER A 1 76 ? -11.559 -1.616 6.899 1.00 92.19 76 SER A CA 1
ATOM 600 C C . SER A 1 76 ? -11.851 -0.415 7.778 1.00 92.19 76 SER A C 1
ATOM 602 O O . SER A 1 76 ? -10.941 0.223 8.312 1.00 92.19 76 SER A O 1
ATOM 604 N N . ILE A 1 77 ? -13.136 -0.117 7.935 1.00 93.38 77 ILE A N 1
ATOM 605 C CA . ILE A 1 77 ? -13.589 0.980 8.781 1.00 93.38 77 ILE A CA 1
ATOM 606 C C . ILE A 1 77 ? -14.143 0.376 10.063 1.00 93.38 77 ILE A C 1
ATOM 608 O O . ILE A 1 77 ? -15.045 -0.466 10.030 1.00 93.38 77 ILE A O 1
ATOM 612 N N . PHE A 1 78 ? -13.587 0.802 11.188 1.00 93.19 78 PHE A N 1
ATOM 613 C CA . PHE A 1 78 ? -13.906 0.304 12.514 1.00 93.19 78 PHE A CA 1
ATOM 614 C C . PHE A 1 78 ? -14.753 1.328 13.249 1.00 93.19 78 PHE A C 1
ATOM 616 O O . PHE A 1 78 ? -14.350 2.476 13.425 1.00 93.19 78 PHE A O 1
ATOM 623 N N . LYS A 1 79 ? -15.920 0.896 13.722 1.00 93.44 79 LYS A N 1
ATOM 624 C CA . LYS A 1 79 ? -16.716 1.667 14.672 1.00 93.44 79 LYS A CA 1
ATOM 625 C C . LYS A 1 79 ? -16.146 1.455 16.066 1.00 93.44 79 LYS A C 1
ATOM 627 O O . LYS A 1 79 ? -16.071 0.315 16.525 1.00 93.44 79 LYS A O 1
ATOM 632 N N . VAL A 1 80 ? -15.819 2.541 16.748 1.00 93.31 80 VAL A N 1
ATOM 633 C CA . VAL A 1 80 ? -15.196 2.543 18.072 1.00 93.31 80 VAL A CA 1
ATOM 634 C C . VAL A 1 80 ? -16.151 3.154 19.092 1.00 93.31 80 VAL A C 1
ATOM 636 O O . VAL A 1 80 ? -16.743 4.207 18.850 1.00 93.31 80 VAL A O 1
ATOM 639 N N . VAL A 1 81 ? -16.304 2.484 20.233 1.00 91.81 81 VAL A N 1
ATOM 640 C CA . VAL A 1 81 ? -17.044 2.981 21.399 1.00 91.81 81 VAL A CA 1
ATOM 641 C C . VAL A 1 81 ? -16.181 2.766 22.636 1.00 91.81 81 VAL A C 1
ATOM 643 O O . VAL A 1 81 ? -15.693 1.659 22.860 1.00 91.81 81 VAL A O 1
ATOM 646 N N . ALA A 1 82 ? -15.975 3.817 23.427 1.00 86.69 82 ALA A N 1
ATOM 647 C CA . ALA A 1 82 ? -15.122 3.818 24.614 1.00 86.69 82 ALA A CA 1
ATOM 648 C C . ALA A 1 82 ? -13.710 3.249 24.348 1.00 86.69 82 ALA A C 1
ATOM 650 O O . ALA A 1 82 ? -13.182 2.462 25.136 1.00 86.69 82 ALA A O 1
ATOM 651 N N . GLY A 1 83 ? -13.112 3.613 23.207 1.00 85.50 83 GLY A N 1
ATOM 652 C CA . GLY A 1 83 ? -11.773 3.160 22.807 1.00 85.50 83 GLY A CA 1
ATOM 653 C C . GLY A 1 83 ? -11.683 1.696 22.363 1.00 85.50 83 GLY A C 1
ATOM 654 O O . GLY A 1 83 ? -10.579 1.178 22.217 1.00 85.50 83 GLY A O 1
ATOM 655 N N . GLN A 1 84 ? -12.812 1.012 22.153 1.00 88.88 84 GLN A N 1
ATOM 656 C CA . GLN A 1 84 ? -12.848 -0.376 21.691 1.00 88.88 84 GLN A CA 1
ATOM 657 C C . GLN A 1 84 ? -13.591 -0.500 20.355 1.00 88.88 84 GLN A C 1
ATOM 659 O O . GLN A 1 84 ? -14.695 0.039 20.224 1.00 88.88 84 GLN A O 1
ATOM 664 N N . PRO A 1 85 ? -13.038 -1.221 19.362 1.00 92.06 85 PRO A N 1
ATOM 665 C CA . PRO A 1 85 ? -13.774 -1.568 18.153 1.00 92.06 85 PRO A CA 1
ATOM 666 C C . PRO A 1 85 ? -14.972 -2.469 18.482 1.00 92.06 85 PRO A C 1
ATOM 668 O O . PRO A 1 85 ? -14.827 -3.516 19.108 1.00 92.06 85 PRO A O 1
ATOM 671 N N . VAL A 1 86 ? -16.165 -2.063 18.049 1.00 92.25 86 VAL A N 1
ATOM 672 C CA . VAL A 1 86 ? -17.434 -2.788 18.269 1.00 92.25 86 VAL A CA 1
ATOM 673 C C . VAL A 1 86 ? -18.108 -3.221 16.968 1.00 92.25 86 VAL A C 1
ATOM 675 O O . VAL A 1 86 ? -19.138 -3.893 16.989 1.00 92.25 86 VAL A O 1
ATOM 678 N N . GLY A 1 87 ? -17.560 -2.817 15.824 1.00 90.31 87 GLY A N 1
ATOM 679 C CA . GLY A 1 87 ? -18.057 -3.200 14.512 1.00 90.31 87 GLY A CA 1
ATOM 680 C C . GLY A 1 87 ? -17.060 -2.859 13.416 1.00 90.31 87 GLY A C 1
ATOM 681 O O . GLY A 1 87 ? -16.256 -1.941 13.564 1.00 90.31 87 GLY A O 1
ATOM 682 N N . VAL A 1 88 ? -17.149 -3.594 12.313 1.00 91.62 88 VAL A N 1
ATOM 683 C CA . VAL A 1 88 ? -16.319 -3.415 11.122 1.00 91.62 88 VAL A CA 1
ATOM 684 C C . VAL A 1 88 ? -17.216 -3.322 9.896 1.00 91.62 88 VAL A C 1
ATOM 686 O O . VAL A 1 88 ? -18.210 -4.047 9.789 1.00 91.62 88 VAL A O 1
ATOM 689 N N . ARG A 1 89 ? -16.884 -2.421 8.973 1.00 91.06 89 ARG A N 1
ATOM 690 C CA . ARG A 1 89 ? -17.538 -2.321 7.667 1.00 91.06 89 ARG A CA 1
ATOM 691 C C . ARG A 1 89 ? -16.503 -2.242 6.541 1.00 91.06 89 ARG A C 1
ATOM 693 O O . ARG A 1 89 ? -15.385 -1.778 6.786 1.00 91.06 89 ARG A O 1
ATOM 700 N N . PRO A 1 90 ? -16.871 -2.681 5.323 1.00 88.75 90 PRO A N 1
ATOM 701 C CA . PRO A 1 90 ? -15.997 -2.582 4.166 1.00 88.75 90 PRO A CA 1
ATOM 702 C C . PRO A 1 90 ? -15.559 -1.145 3.900 1.00 88.75 90 PRO A C 1
ATOM 704 O O . PRO A 1 90 ? -16.294 -0.186 4.155 1.00 88.75 90 PRO A O 1
ATOM 707 N N . PHE A 1 91 ? -14.351 -1.034 3.372 1.00 87.06 91 PHE A N 1
ATOM 708 C CA . PHE A 1 91 ? -13.770 0.204 2.901 1.00 87.06 91 PHE A CA 1
ATOM 709 C C . PHE A 1 91 ? -13.975 0.323 1.386 1.00 87.06 91 PHE A C 1
ATOM 711 O O . PHE A 1 91 ? -13.650 -0.604 0.646 1.00 87.06 91 PHE A O 1
ATOM 718 N N . GLU A 1 92 ? -14.524 1.450 0.935 1.00 84.56 92 GLU A N 1
ATOM 719 C CA . GLU A 1 92 ? -14.902 1.674 -0.472 1.00 84.56 92 GLU A CA 1
ATOM 720 C C . GLU A 1 92 ? -14.204 2.896 -1.095 1.00 84.56 92 GLU A C 1
ATOM 722 O O . GLU A 1 92 ? -14.480 3.252 -2.239 1.00 84.56 92 GLU A O 1
ATOM 727 N N . GLU A 1 93 ? -13.289 3.537 -0.363 1.00 83.31 93 GLU A N 1
ATOM 728 C CA . GLU A 1 93 ? -12.579 4.723 -0.847 1.00 83.31 93 GLU A CA 1
ATOM 729 C C . GLU A 1 93 ? -11.425 4.343 -1.794 1.00 83.31 93 GLU A C 1
ATOM 731 O O . GLU A 1 93 ? -10.855 3.247 -1.700 1.00 83.31 93 GLU A O 1
ATOM 736 N N . PRO A 1 94 ? -11.041 5.240 -2.718 1.00 83.75 94 PRO A N 1
ATOM 737 C CA . PRO A 1 94 ? -9.894 5.015 -3.582 1.00 83.75 94 PRO A CA 1
ATOM 738 C C . PRO A 1 94 ? -8.588 4.979 -2.783 1.00 83.75 94 PRO A C 1
ATOM 740 O O . PRO A 1 94 ? -8.423 5.651 -1.762 1.00 83.75 94 PRO A O 1
ATOM 743 N N . TYR A 1 95 ? -7.628 4.221 -3.302 1.00 86.25 95 TYR A N 1
ATOM 744 C CA . TYR A 1 95 ? -6.272 4.160 -2.779 1.00 86.25 95 TYR A CA 1
ATOM 745 C C . TYR A 1 95 ? -5.258 4.362 -3.902 1.00 86.25 95 TYR A C 1
ATOM 747 O O . TYR A 1 95 ? -5.477 3.959 -5.045 1.00 86.25 95 TYR A O 1
ATOM 755 N N . PHE A 1 96 ? -4.110 4.932 -3.559 1.00 88.06 96 PHE A N 1
ATOM 756 C CA . PHE A 1 96 ? -2.978 5.043 -4.460 1.00 88.06 96 PHE A CA 1
ATOM 757 C C . PHE A 1 96 ? -2.178 3.729 -4.477 1.00 88.06 96 PHE A C 1
ATOM 759 O O . PHE A 1 96 ? -1.758 3.252 -3.414 1.00 88.06 96 PHE A O 1
ATOM 766 N N . PRO A 1 97 ? -1.934 3.121 -5.649 1.00 89.06 97 PRO A N 1
ATOM 767 C CA . PRO A 1 97 ? -1.188 1.877 -5.749 1.00 89.06 97 PRO A CA 1
ATOM 768 C C . PRO A 1 97 ? 0.314 2.172 -5.874 1.00 89.06 97 PRO A C 1
ATOM 770 O O . PRO A 1 97 ? 0.839 2.335 -6.975 1.00 89.06 97 PRO A O 1
ATOM 773 N N . LYS A 1 98 ? 1.032 2.248 -4.752 1.00 90.25 98 LYS A N 1
ATOM 774 C CA . LYS A 1 98 ? 2.487 2.486 -4.736 1.00 90.25 98 LYS A CA 1
ATOM 775 C C . LYS A 1 98 ? 3.257 1.180 -4.942 1.00 90.25 98 LYS A C 1
ATOM 777 O O . LYS A 1 98 ? 2.798 0.123 -4.519 1.00 90.25 98 LYS A O 1
ATOM 782 N N . CYS A 1 99 ? 4.429 1.194 -5.578 1.00 89.31 99 CYS A N 1
ATOM 783 C CA . CYS A 1 99 ? 5.225 -0.037 -5.723 1.00 89.31 99 CYS A CA 1
ATOM 784 C C . CYS A 1 99 ? 6.082 -0.355 -4.496 1.00 89.31 99 CYS A C 1
ATOM 786 O O . CYS A 1 99 ? 6.171 -1.517 -4.090 1.00 89.31 99 CYS A O 1
ATOM 788 N N . CYS A 1 100 ? 6.703 0.670 -3.924 1.00 90.81 100 CYS A N 1
ATOM 789 C CA . CYS A 1 100 ? 7.549 0.598 -2.744 1.00 90.81 100 CYS A CA 1
ATOM 790 C C . CYS A 1 100 ? 6.833 1.159 -1.515 1.00 90.81 100 CYS A C 1
ATOM 792 O O . CYS A 1 100 ? 5.935 1.986 -1.671 1.00 90.81 100 CYS A O 1
ATOM 794 N N . PRO A 1 101 ? 7.228 0.782 -0.287 1.00 91.00 101 PRO A N 1
ATOM 795 C CA . PRO A 1 101 ? 6.715 1.445 0.910 1.00 91.00 101 PRO A CA 1
ATOM 796 C C . PRO A 1 101 ? 6.992 2.958 0.880 1.00 91.00 101 PRO A C 1
ATOM 798 O O . PRO A 1 101 ? 7.823 3.416 0.096 1.00 91.00 101 PRO A O 1
ATOM 801 N N . LEU A 1 102 ? 6.300 3.740 1.715 1.00 88.25 102 LEU A N 1
ATOM 802 C CA . LEU A 1 102 ? 6.370 5.208 1.673 1.00 88.25 102 LEU A CA 1
ATOM 803 C C . LEU A 1 102 ? 7.811 5.734 1.727 1.00 88.25 102 LEU A C 1
ATOM 805 O O . LEU A 1 102 ? 8.234 6.425 0.810 1.00 88.25 102 LEU A O 1
ATOM 809 N N . ASN A 1 103 ? 8.621 5.288 2.686 1.00 88.69 103 ASN A N 1
ATOM 810 C CA . ASN A 1 103 ? 10.007 5.758 2.851 1.00 88.69 103 ASN A CA 1
ATOM 811 C C . ASN A 1 103 ? 11.015 5.123 1.871 1.00 88.69 103 ASN A C 1
ATOM 813 O O . ASN A 1 103 ? 12.204 5.032 2.175 1.00 88.69 103 ASN A O 1
ATOM 817 N N . TYR A 1 104 ? 10.543 4.626 0.726 1.00 90.62 104 TYR A N 1
ATOM 818 C CA . TYR A 1 104 ? 11.353 3.931 -0.265 1.00 90.62 104 TYR A CA 1
ATOM 819 C C . TYR A 1 104 ? 11.056 4.457 -1.671 1.00 90.62 104 TYR A C 1
ATOM 821 O O . TYR A 1 104 ? 9.924 4.824 -2.005 1.00 90.62 104 TYR A O 1
ATOM 829 N N . THR A 1 105 ? 12.081 4.420 -2.512 1.00 89.12 105 THR A N 1
ATOM 830 C CA . THR A 1 105 ? 12.029 4.744 -3.940 1.00 89.12 105 THR A CA 1
ATOM 831 C C . THR A 1 105 ? 12.343 3.488 -4.744 1.00 89.12 105 THR A C 1
ATOM 833 O O . THR A 1 105 ? 13.066 2.603 -4.279 1.00 89.12 105 THR A O 1
ATOM 836 N N . TYR A 1 106 ? 11.767 3.379 -5.939 1.00 89.19 106 TYR A N 1
ATOM 837 C CA . TYR A 1 106 ? 12.045 2.250 -6.816 1.00 89.19 106 TYR A CA 1
ATOM 838 C C . TYR A 1 106 ? 13.380 2.440 -7.543 1.00 89.19 106 TYR A C 1
ATOM 840 O O . TYR A 1 106 ? 13.574 3.456 -8.199 1.00 89.19 106 TYR A O 1
ATOM 848 N N . ASN A 1 107 ? 14.274 1.456 -7.462 1.00 89.94 107 ASN A N 1
ATOM 849 C CA . ASN A 1 107 ? 15.519 1.435 -8.220 1.00 89.94 107 ASN A CA 1
ATOM 850 C C . ASN A 1 107 ? 15.317 0.644 -9.519 1.00 89.94 107 ASN A C 1
ATOM 852 O O . ASN A 1 107 ? 15.114 -0.576 -9.492 1.00 89.94 107 ASN A O 1
ATOM 856 N N . THR A 1 108 ? 15.385 1.322 -10.665 1.00 87.00 108 THR A N 1
ATOM 857 C CA . THR A 1 108 ? 15.112 0.700 -11.974 1.00 87.00 108 THR A CA 1
ATOM 858 C C . THR A 1 108 ? 16.197 -0.270 -12.441 1.00 87.00 108 THR A C 1
ATOM 860 O O . THR A 1 108 ? 15.923 -1.126 -13.278 1.00 87.00 108 THR A O 1
ATOM 863 N N . VAL A 1 109 ? 17.411 -0.176 -11.892 1.00 86.44 109 VAL A N 1
ATOM 864 C CA . VAL A 1 109 ? 18.550 -1.035 -12.251 1.00 86.44 109 VAL A CA 1
ATOM 865 C C . VAL A 1 109 ? 18.519 -2.341 -11.458 1.00 86.44 109 VAL A C 1
ATOM 867 O O . VAL A 1 109 ? 18.713 -3.420 -12.017 1.00 86.44 109 VAL A O 1
ATOM 870 N N . LEU A 1 110 ? 18.268 -2.253 -10.151 1.00 86.81 110 LEU A N 1
ATOM 871 C CA . LEU A 1 110 ? 18.177 -3.410 -9.255 1.00 86.81 110 LEU A CA 1
ATOM 872 C C . LEU A 1 110 ? 16.792 -4.065 -9.275 1.00 86.81 110 LEU A C 1
ATOM 874 O O . LEU A 1 110 ? 16.621 -5.181 -8.785 1.00 86.81 110 LEU A O 1
ATOM 878 N N . HIS A 1 111 ? 15.800 -3.373 -9.835 1.00 84.44 111 HIS A N 1
ATOM 879 C CA . HIS A 1 111 ? 14.388 -3.731 -9.787 1.00 84.44 111 HIS A CA 1
ATOM 880 C C . HIS A 1 111 ? 13.853 -3.949 -8.357 1.00 84.44 111 HIS A C 1
ATOM 882 O O . HIS A 1 111 ? 12.935 -4.752 -8.140 1.00 84.44 111 HIS A O 1
ATOM 888 N N . SER A 1 112 ? 14.396 -3.207 -7.390 1.00 86.69 112 SER A N 1
ATOM 889 C CA . SER A 1 112 ? 14.109 -3.298 -5.954 1.00 86.69 112 SER A CA 1
ATOM 890 C C . SER A 1 112 ? 13.670 -1.945 -5.375 1.00 86.69 112 SER A C 1
ATOM 892 O O . SER A 1 112 ? 13.625 -0.939 -6.078 1.00 86.69 112 SER A O 1
ATOM 894 N N . CYS A 1 113 ? 13.283 -1.928 -4.099 1.00 89.31 113 CYS A N 1
ATOM 895 C CA . CYS A 1 113 ? 12.981 -0.705 -3.363 1.00 89.31 113 CYS A CA 1
ATOM 896 C C . CYS A 1 113 ? 14.144 -0.378 -2.436 1.00 89.31 113 CYS A C 1
ATOM 898 O O . CYS A 1 113 ? 14.595 -1.247 -1.689 1.00 89.31 113 CYS A O 1
ATOM 900 N N . GLU A 1 114 ? 14.580 0.874 -2.455 1.00 90.38 114 GLU A N 1
ATOM 901 C CA . GLU A 1 114 ? 15.677 1.380 -1.632 1.00 90.38 114 GLU A CA 1
ATOM 902 C C . GLU A 1 114 ? 15.156 2.445 -0.675 1.00 90.38 114 GLU A C 1
ATOM 904 O O . GLU A 1 114 ? 14.305 3.257 -1.047 1.00 90.38 114 GLU A O 1
ATOM 909 N N . GLU A 1 115 ? 15.640 2.423 0.566 1.00 89.94 115 GLU A N 1
ATOM 910 C CA . GLU A 1 115 ? 15.267 3.420 1.569 1.00 89.94 115 GLU A CA 1
ATOM 911 C C . GLU A 1 115 ? 15.734 4.813 1.156 1.00 89.94 115 GLU A C 1
ATOM 913 O O . GLU A 1 115 ? 16.846 5.005 0.661 1.00 89.94 115 GLU A O 1
ATOM 918 N N . ARG A 1 116 ? 14.879 5.807 1.393 1.00 85.31 116 ARG A N 1
ATOM 919 C CA . ARG A 1 116 ? 15.168 7.211 1.117 1.00 85.31 116 ARG A CA 1
ATOM 920 C C . ARG A 1 116 ? 14.712 8.048 2.302 1.00 85.31 116 ARG A C 1
ATOM 922 O O . ARG A 1 116 ? 13.517 8.229 2.515 1.00 85.31 116 ARG A O 1
ATOM 929 N N . GLU A 1 117 ? 15.678 8.594 3.042 1.00 75.88 117 GLU A N 1
ATOM 930 C CA . GLU A 1 117 ? 15.439 9.349 4.287 1.00 75.88 117 GLU A CA 1
ATOM 931 C C . GLU A 1 117 ? 14.495 10.552 4.112 1.00 75.88 117 GLU A C 1
ATOM 933 O O . GLU A 1 117 ? 13.811 10.935 5.052 1.00 75.88 117 GLU A O 1
ATOM 938 N N . ASN A 1 118 ? 14.414 11.117 2.902 1.00 75.69 118 ASN A N 1
ATOM 939 C CA . ASN A 1 118 ? 13.548 12.251 2.567 1.00 75.69 118 ASN A CA 1
ATOM 940 C C . ASN A 1 118 ? 12.650 11.936 1.363 1.00 75.69 118 ASN A C 1
ATOM 942 O O . ASN A 1 118 ? 12.576 12.716 0.409 1.00 75.69 118 ASN A O 1
ATOM 946 N N . ALA A 1 119 ? 12.023 10.758 1.358 1.00 77.00 119 ALA A N 1
ATOM 947 C CA . ALA A 1 119 ? 11.022 10.435 0.350 1.00 77.00 119 ALA A CA 1
ATOM 948 C C . ALA A 1 119 ? 9.874 11.460 0.410 1.00 77.00 119 ALA A C 1
ATOM 950 O O . ALA A 1 119 ? 9.316 11.725 1.472 1.00 77.00 119 ALA A O 1
ATOM 951 N N . THR A 1 120 ? 9.532 12.058 -0.733 1.00 75.44 120 THR A N 1
ATOM 952 C CA . THR A 1 120 ? 8.385 12.970 -0.826 1.00 75.44 120 THR A CA 1
ATOM 953 C C . THR A 1 120 ? 7.185 12.240 -1.415 1.00 75.44 120 THR A C 1
ATOM 955 O O . THR A 1 120 ? 7.330 11.371 -2.272 1.00 75.44 120 THR A O 1
ATOM 958 N N . HIS A 1 121 ? 5.986 12.573 -0.939 1.00 80.06 121 HIS A N 1
ATOM 959 C CA . HIS A 1 121 ? 4.733 11.933 -1.368 1.00 80.06 121 HIS A CA 1
ATOM 960 C C . HIS A 1 121 ? 3.777 12.923 -2.031 1.00 80.06 121 HIS A C 1
ATOM 962 O O . HIS A 1 121 ? 2.589 12.655 -2.138 1.00 80.06 121 HIS A O 1
ATOM 968 N N . GLY A 1 122 ? 4.282 14.073 -2.494 1.00 78.31 122 GLY A N 1
ATOM 969 C CA . GLY A 1 122 ? 3.449 15.144 -3.055 1.00 78.31 122 GLY A CA 1
ATOM 970 C C . GLY A 1 122 ? 2.696 14.762 -4.336 1.00 78.31 122 GLY A C 1
ATOM 971 O O . GLY A 1 122 ? 1.760 15.456 -4.723 1.00 78.31 122 GLY A O 1
ATOM 972 N N . TYR A 1 123 ? 3.088 13.665 -4.991 1.00 80.06 123 TYR A N 1
ATOM 973 C CA . TYR A 1 123 ? 2.385 13.115 -6.149 1.00 80.06 123 TYR A CA 1
ATOM 974 C C . TYR A 1 123 ? 1.199 12.210 -5.774 1.00 80.06 123 TYR A C 1
ATOM 976 O O . TYR A 1 123 ? 0.353 11.950 -6.629 1.00 80.06 123 TYR A O 1
ATOM 984 N N . ILE A 1 124 ? 1.126 11.741 -4.523 1.00 85.38 124 ILE A N 1
ATOM 985 C CA . ILE A 1 124 ? 0.033 10.911 -4.011 1.00 85.38 124 ILE A CA 1
ATOM 986 C C . ILE A 1 124 ? -1.095 11.844 -3.570 1.00 85.38 124 ILE A C 1
ATOM 988 O O . ILE A 1 124 ? -0.894 12.702 -2.710 1.00 85.38 124 ILE A O 1
ATOM 992 N N . ARG A 1 125 ? -2.277 11.712 -4.181 1.00 82.94 125 ARG A N 1
ATOM 993 C CA . ARG A 1 125 ? -3.443 12.556 -3.860 1.00 82.94 125 ARG A CA 1
ATOM 994 C C . ARG A 1 125 ? -4.403 11.878 -2.891 1.00 82.94 125 ARG A C 1
ATOM 996 O O . ARG A 1 125 ? -5.173 12.555 -2.215 1.00 82.94 125 ARG A O 1
ATOM 1003 N N . GLU A 1 126 ? -4.360 10.557 -2.836 1.00 86.31 126 GLU A N 1
ATOM 1004 C CA . GLU A 1 126 ? -5.208 9.718 -2.010 1.00 86.31 126 GLU A CA 1
ATOM 1005 C C . GLU A 1 126 ? -4.647 9.605 -0.589 1.00 86.31 126 GLU A C 1
ATOM 1007 O O . GLU A 1 126 ? -3.438 9.573 -0.365 1.00 86.31 126 GLU A O 1
ATOM 1012 N N . THR A 1 127 ? -5.541 9.488 0.391 1.00 88.81 127 THR A N 1
ATOM 1013 C CA . THR A 1 127 ? -5.147 9.243 1.785 1.00 88.81 127 THR A CA 1
ATOM 1014 C C . THR A 1 127 ? -4.668 7.809 2.002 1.00 88.81 127 THR A C 1
ATOM 1016 O O . THR A 1 127 ? -3.870 7.545 2.893 1.00 88.81 127 THR A O 1
ATOM 1019 N N . PHE A 1 128 ? -5.145 6.865 1.199 1.00 89.56 128 PHE A N 1
ATOM 1020 C CA . PHE A 1 128 ? -4.909 5.443 1.410 1.00 89.56 128 PHE A CA 1
ATOM 1021 C C . PHE A 1 128 ? -3.922 4.931 0.380 1.00 89.56 128 PHE A C 1
ATOM 1023 O O . PHE A 1 128 ? -4.048 5.236 -0.804 1.00 89.56 128 PHE A O 1
ATOM 1030 N N . VAL A 1 129 ? -2.938 4.156 0.819 1.00 90.38 129 VAL A N 1
ATOM 1031 C CA . VAL A 1 129 ? -1.869 3.655 -0.046 1.00 90.38 129 VAL A CA 1
ATOM 1032 C C . VAL A 1 129 ? -1.791 2.144 0.070 1.00 90.38 129 VAL A C 1
ATOM 1034 O O . VAL A 1 129 ? -1.634 1.601 1.163 1.00 90.38 129 VAL A O 1
ATOM 1037 N N . LYS A 1 130 ? -1.863 1.460 -1.072 1.00 90.12 130 LYS A N 1
ATOM 1038 C CA . LYS A 1 130 ? -1.624 0.018 -1.178 1.00 90.12 130 LYS A CA 1
ATOM 1039 C C . LYS A 1 130 ? -0.282 -0.209 -1.856 1.00 90.12 130 LYS A C 1
ATOM 1041 O O . LYS A 1 130 ? -0.016 0.372 -2.904 1.00 90.12 130 LYS A O 1
ATOM 1046 N N . VAL A 1 131 ? 0.564 -1.040 -1.255 1.00 90.25 131 VAL A N 1
ATOM 1047 C CA . VAL A 1 131 ? 1.967 -1.196 -1.643 1.00 90.25 131 VAL A CA 1
ATOM 1048 C C . VAL A 1 131 ? 2.243 -2.553 -2.292 1.00 90.25 131 VAL A C 1
ATOM 1050 O O . VAL A 1 131 ? 2.183 -3.622 -1.672 1.00 90.25 131 VAL A O 1
ATOM 1053 N N . GLY A 1 132 ? 2.698 -2.480 -3.536 1.00 87.50 132 GLY A N 1
ATOM 1054 C CA . GLY A 1 132 ? 3.238 -3.570 -4.332 1.00 87.50 132 GLY A CA 1
ATOM 1055 C C . GLY A 1 132 ? 2.186 -4.512 -4.918 1.00 87.50 132 GLY A C 1
ATOM 1056 O O . GLY A 1 132 ? 0.984 -4.326 -4.778 1.00 87.50 132 GLY A O 1
ATOM 1057 N N . LEU A 1 133 ? 2.682 -5.554 -5.590 1.00 85.62 133 LEU A N 1
ATOM 1058 C CA . LEU A 1 133 ? 1.884 -6.508 -6.367 1.00 85.62 133 LEU A CA 1
ATOM 1059 C C . LEU A 1 133 ? 2.100 -7.935 -5.813 1.00 85.62 133 LEU A C 1
ATOM 1061 O O . LEU A 1 133 ? 2.972 -8.665 -6.313 1.00 85.62 133 LEU A O 1
ATOM 1065 N N . PRO A 1 134 ? 1.425 -8.316 -4.705 1.00 77.81 134 PRO A N 1
ATOM 1066 C CA . PRO A 1 134 ? 1.698 -9.569 -3.995 1.00 77.81 134 PRO A CA 1
ATOM 1067 C C . PRO A 1 134 ? 1.383 -10.805 -4.845 1.00 77.81 134 PRO A C 1
ATOM 1069 O O . PRO A 1 134 ? 2.270 -11.643 -5.014 1.00 77.81 134 PRO A O 1
ATOM 1072 N N . ASP A 1 135 ? 0.206 -10.850 -5.469 1.00 78.44 135 ASP A N 1
ATOM 1073 C CA . ASP A 1 135 ? -0.311 -12.019 -6.203 1.00 78.44 135 ASP A CA 1
ATOM 1074 C C . ASP A 1 135 ? 0.153 -12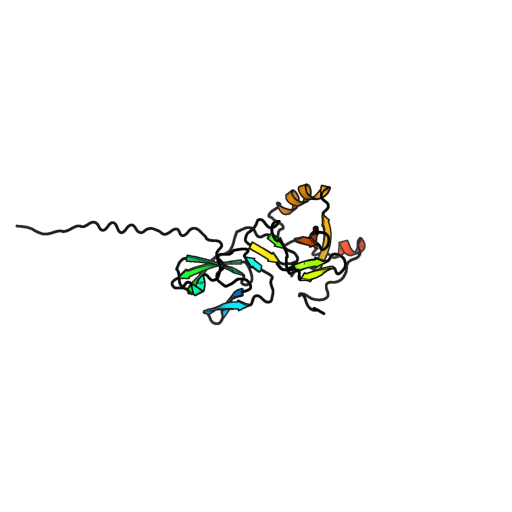.097 -7.664 1.00 78.44 135 ASP A C 1
ATOM 1076 O O . ASP A 1 135 ? -0.394 -12.836 -8.485 1.00 78.44 135 ASP A O 1
ATOM 1080 N N . CYS A 1 136 ? 1.183 -11.325 -8.006 1.00 78.50 136 CYS A N 1
ATOM 1081 C CA . CYS A 1 136 ? 1.620 -11.185 -9.379 1.00 78.50 136 CYS A CA 1
ATOM 1082 C C . CYS A 1 136 ? 2.569 -12.288 -9.846 1.00 78.50 136 CYS A C 1
ATOM 1084 O O . CYS A 1 136 ? 3.572 -12.572 -9.182 1.00 78.50 136 CYS A O 1
ATOM 1086 N N . LYS A 1 137 ? 2.303 -12.840 -11.037 1.00 80.12 137 LYS A N 1
ATOM 1087 C CA . LYS A 1 137 ? 3.164 -13.842 -11.683 1.00 80.12 137 LYS A CA 1
ATOM 1088 C C . LYS A 1 137 ? 4.313 -13.215 -12.467 1.00 80.12 137 LYS A C 1
ATOM 1090 O O . LYS A 1 137 ? 5.455 -13.636 -12.294 1.00 80.12 137 LYS A O 1
ATOM 1095 N N . VAL A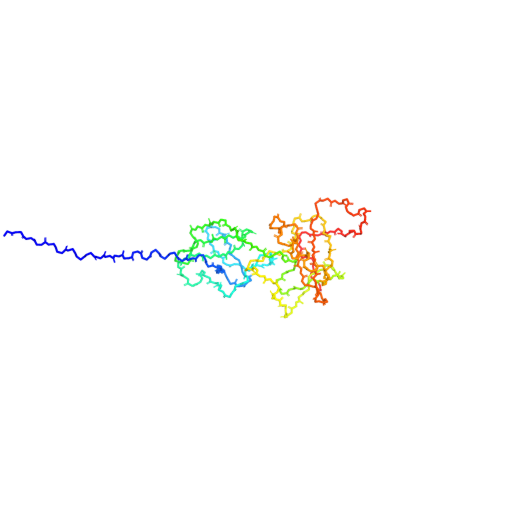 1 138 ? 4.022 -12.224 -13.309 1.00 82.31 138 VAL A N 1
ATOM 1096 C CA . VAL A 1 138 ? 5.013 -11.507 -14.122 1.00 82.31 138 VAL A CA 1
ATOM 1097 C C . VAL A 1 138 ? 4.798 -10.011 -13.955 1.00 82.31 138 VAL A C 1
ATOM 1099 O O . VAL A 1 138 ? 3.679 -9.531 -14.090 1.00 82.31 138 VAL A O 1
ATOM 1102 N N . ILE A 1 139 ? 5.868 -9.276 -13.664 1.00 84.56 139 ILE A N 1
ATOM 1103 C CA . ILE A 1 139 ? 5.832 -7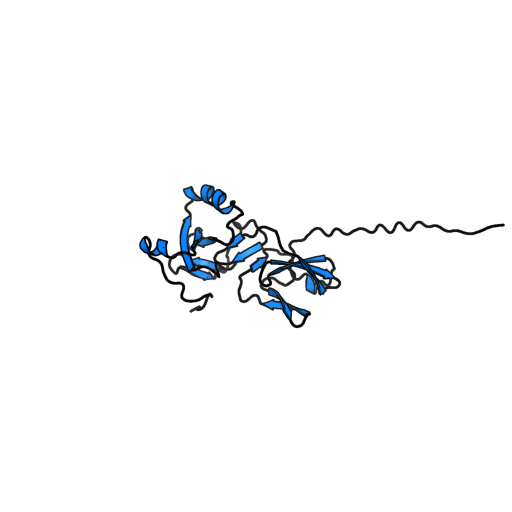.818 -13.545 1.00 84.56 139 ILE A CA 1
ATOM 1104 C C . ILE A 1 139 ? 6.539 -7.218 -14.755 1.00 84.56 139 ILE A C 1
ATOM 1106 O O . ILE A 1 139 ? 7.630 -7.661 -15.116 1.00 84.56 139 ILE A O 1
ATOM 1110 N N . VAL A 1 140 ? 5.902 -6.225 -15.366 1.00 83.25 140 VAL A N 1
ATOM 1111 C CA . VAL A 1 140 ? 6.412 -5.504 -16.532 1.00 83.25 140 VAL A CA 1
ATOM 1112 C C . VAL A 1 140 ? 6.571 -4.041 -16.155 1.00 83.25 140 VAL A C 1
ATOM 1114 O O . VAL A 1 140 ? 5.600 -3.398 -15.759 1.00 83.25 140 VAL A O 1
ATOM 1117 N N . ASP A 1 141 ? 7.786 -3.522 -16.285 1.00 84.44 141 ASP A N 1
ATOM 1118 C CA . ASP A 1 141 ? 8.094 -2.140 -15.934 1.00 84.44 141 ASP A CA 1
ATOM 1119 C C . ASP A 1 141 ? 7.960 -1.234 -17.167 1.00 84.44 141 ASP A C 1
ATOM 1121 O O . ASP A 1 141 ? 8.472 -1.534 -18.248 1.00 84.44 141 ASP A O 1
ATOM 1125 N N . PHE A 1 142 ? 7.290 -0.100 -16.992 1.00 81.56 142 PHE A N 1
ATOM 1126 C CA . PHE A 1 142 ? 7.133 0.954 -17.985 1.00 81.56 142 PHE A CA 1
ATOM 1127 C C . PHE A 1 142 ? 7.704 2.254 -17.426 1.00 81.56 142 PHE A C 1
ATOM 1129 O O . PHE A 1 142 ? 7.260 2.744 -16.385 1.00 81.56 142 PHE A O 1
ATOM 1136 N N . HIS A 1 143 ? 8.681 2.821 -18.131 1.00 81.56 143 HIS A N 1
ATOM 1137 C CA . HIS A 1 143 ? 9.239 4.123 -17.791 1.00 81.56 143 HIS A CA 1
ATOM 1138 C C . HIS A 1 143 ? 8.326 5.248 -18.285 1.00 81.56 143 HIS A C 1
ATOM 1140 O O . HIS A 1 143 ? 7.794 5.188 -19.398 1.00 81.56 143 HIS A O 1
ATOM 1146 N N . LEU A 1 144 ? 8.125 6.260 -17.446 1.00 75.38 144 LEU A N 1
ATOM 1147 C CA . LEU A 1 144 ? 7.169 7.332 -17.681 1.00 75.38 144 LEU A CA 1
ATOM 1148 C C . LEU A 1 144 ? 7.919 8.644 -17.900 1.00 75.38 144 LEU A C 1
ATOM 1150 O O . LEU A 1 144 ? 8.432 9.250 -16.961 1.00 75.38 144 LEU A O 1
ATOM 1154 N N . ASN A 1 145 ? 7.957 9.078 -19.156 1.00 67.06 145 ASN A N 1
ATOM 1155 C CA . ASN A 1 145 ? 8.556 10.347 -19.565 1.00 67.06 145 ASN A CA 1
ATOM 1156 C C . ASN A 1 145 ? 7.487 11.455 -19.530 1.00 67.06 145 ASN A C 1
ATOM 1158 O O . ASN A 1 145 ? 6.296 11.158 -19.644 1.00 67.06 145 ASN A O 1
ATOM 1162 N N . GLU A 1 146 ? 7.893 12.727 -19.439 1.00 59.97 146 GLU A N 1
ATOM 1163 C CA . GLU A 1 146 ? 6.975 13.883 -19.358 1.00 59.97 146 GLU A CA 1
ATOM 1164 C C . GLU A 1 146 ? 5.934 13.932 -20.496 1.00 59.97 146 GLU A C 1
ATOM 1166 O O . GLU A 1 146 ? 4.776 14.264 -20.252 1.00 59.97 146 GLU A O 1
ATOM 1171 N N . GLU A 1 147 ? 6.294 13.507 -21.713 1.00 58.22 147 GLU A N 1
ATOM 1172 C CA . GLU A 1 147 ? 5.372 13.420 -22.862 1.00 58.22 147 GLU A CA 1
ATOM 1173 C C . GLU A 1 147 ? 4.241 12.387 -22.666 1.00 58.22 147 GLU A C 1
ATOM 1175 O O . GLU A 1 147 ? 3.157 12.541 -23.223 1.00 58.22 147 GLU A O 1
ATOM 1180 N N . ASN A 1 148 ? 4.455 11.372 -21.820 1.00 54.84 148 ASN A N 1
ATOM 1181 C CA . ASN A 1 148 ? 3.505 10.293 -21.530 1.00 54.84 148 ASN A CA 1
ATOM 1182 C C . ASN A 1 148 ? 2.769 10.480 -20.189 1.00 54.84 148 ASN A C 1
ATOM 1184 O O . ASN A 1 148 ? 1.900 9.676 -19.854 1.00 54.84 148 ASN A O 1
ATOM 1188 N N . ALA A 1 149 ? 3.091 11.513 -19.404 1.00 54.59 149 ALA A N 1
ATOM 1189 C CA . ALA A 1 149 ? 2.556 11.698 -18.051 1.00 54.59 149 ALA A CA 1
ATOM 1190 C C . ALA A 1 149 ? 1.058 12.072 -18.028 1.00 54.59 149 ALA A C 1
ATOM 1192 O O . ALA A 1 149 ? 0.325 11.651 -17.135 1.00 54.59 149 ALA A O 1
ATOM 1193 N N . SER A 1 150 ? 0.585 12.819 -19.031 1.00 55.34 150 SER A N 1
ATOM 1194 C CA . SER A 1 150 ? -0.843 13.145 -19.203 1.00 55.34 150 SER A CA 1
ATOM 1195 C C . SER A 1 150 ? -1.668 11.901 -19.566 1.00 55.34 150 SER A C 1
ATOM 1197 O O . SER A 1 150 ? -2.707 11.628 -18.963 1.00 55.34 150 SER A O 1
ATOM 1199 N N . ASP A 1 151 ? -1.144 11.088 -20.487 1.00 54.69 151 ASP A N 1
ATOM 1200 C CA . ASP A 1 151 ? -1.723 9.802 -20.890 1.00 54.69 151 ASP A CA 1
ATOM 1201 C C . ASP A 1 151 ? -1.693 8.778 -19.744 1.00 54.69 151 ASP A C 1
ATOM 1203 O O . ASP A 1 151 ? -2.618 7.985 -19.572 1.00 54.69 151 ASP A O 1
ATOM 1207 N N . LEU A 1 152 ? -0.655 8.826 -18.907 1.00 56.66 152 LEU A N 1
ATOM 1208 C CA . LEU A 1 152 ? -0.556 8.056 -17.676 1.00 56.66 152 LEU A CA 1
ATOM 1209 C C . LEU A 1 152 ? -1.616 8.483 -16.662 1.00 56.66 152 LEU A C 1
ATOM 1211 O O . LEU A 1 152 ? -2.258 7.611 -16.093 1.00 56.66 152 LEU A O 1
ATOM 1215 N N . TYR A 1 153 ? -1.839 9.781 -16.444 1.00 56.97 153 TYR A N 1
ATOM 1216 C CA . TYR A 1 153 ? -2.902 10.244 -15.547 1.00 56.97 153 TYR A CA 1
ATOM 1217 C C . TYR A 1 153 ? -4.265 9.723 -16.018 1.00 56.97 153 TYR A C 1
ATOM 1219 O O . TYR A 1 153 ? -5.037 9.209 -15.218 1.00 56.97 153 TYR A O 1
ATOM 1227 N N . ALA A 1 154 ? -4.525 9.744 -17.328 1.00 55.88 154 ALA A N 1
ATOM 1228 C CA . ALA A 1 154 ? -5.736 9.167 -17.910 1.00 55.88 154 ALA A CA 1
ATOM 1229 C C . ALA A 1 154 ? -5.831 7.633 -17.744 1.00 55.88 154 ALA A C 1
ATOM 1231 O O . ALA A 1 154 ? -6.932 7.113 -17.579 1.00 55.88 154 ALA A O 1
ATOM 1232 N N . ARG A 1 155 ? -4.701 6.907 -17.749 1.00 52.53 155 ARG A N 1
ATOM 1233 C CA . ARG A 1 155 ? -4.639 5.447 -17.517 1.00 52.53 155 ARG A CA 1
ATOM 1234 C C . ARG A 1 155 ? -4.717 5.051 -16.039 1.00 52.53 155 ARG A C 1
ATOM 1236 O O . ARG A 1 155 ? -5.328 4.035 -15.736 1.00 52.53 155 ARG A O 1
ATOM 1243 N N . ILE A 1 156 ? -4.129 5.842 -15.141 1.00 56.31 156 ILE A N 1
ATOM 1244 C CA . ILE A 1 156 ? -4.215 5.683 -13.680 1.00 56.31 156 ILE A CA 1
ATOM 1245 C C . ILE A 1 156 ? -5.644 5.981 -13.201 1.00 56.31 156 ILE A C 1
ATOM 1247 O O . ILE A 1 156 ? -6.127 5.345 -12.274 1.00 56.31 156 ILE A O 1
ATOM 1251 N N . VAL A 1 157 ? -6.342 6.920 -13.848 1.00 53.66 157 VAL A N 1
ATOM 1252 C CA . VAL A 1 157 ? -7.724 7.303 -13.509 1.00 53.66 157 VAL A CA 1
ATOM 1253 C C . VAL A 1 157 ? -8.764 6.266 -13.972 1.00 53.66 157 VAL A C 1
ATOM 1255 O O . VAL A 1 157 ? -9.932 6.379 -13.597 1.00 53.66 157 VAL A O 1
ATOM 1258 N N . ASP A 1 158 ? -8.395 5.211 -14.716 1.00 52.62 158 ASP A N 1
ATOM 1259 C CA . ASP A 1 158 ? -9.320 4.087 -14.930 1.00 52.62 158 ASP A CA 1
ATOM 1260 C C . ASP A 1 158 ? -9.422 3.237 -13.653 1.00 52.62 158 ASP A C 1
ATOM 1262 O O . ASP A 1 158 ? -8.668 2.291 -13.409 1.00 52.62 158 ASP A O 1
ATOM 1266 N N . ILE A 1 159 ? -10.401 3.615 -12.825 1.00 48.06 159 ILE A N 1
ATOM 1267 C CA . ILE A 1 159 ? -10.618 3.170 -11.443 1.00 48.06 159 ILE A CA 1
ATOM 1268 C C . ILE A 1 159 ? -10.685 1.641 -11.282 1.00 48.06 159 ILE A C 1
ATOM 1270 O O . ILE A 1 159 ? -10.492 1.111 -10.187 1.00 48.06 159 ILE A O 1
ATOM 1274 N N . ARG A 1 160 ? -10.922 0.895 -12.363 1.00 45.78 160 ARG A N 1
ATOM 1275 C CA . ARG A 1 160 ? -11.150 -0.554 -12.315 1.00 45.78 160 ARG A CA 1
ATOM 1276 C C . ARG A 1 160 ? -9.880 -1.405 -12.194 1.00 45.78 160 ARG A C 1
ATOM 1278 O O . ARG A 1 160 ? -10.024 -2.613 -12.032 1.00 45.78 160 ARG A O 1
ATOM 1285 N N . ARG A 1 161 ? -8.672 -0.823 -12.262 1.00 54.50 161 ARG A N 1
ATOM 1286 C CA . ARG A 1 161 ? -7.402 -1.584 -12.353 1.00 54.50 161 ARG A CA 1
ATOM 1287 C C . ARG A 1 161 ? -6.370 -1.334 -11.246 1.00 54.50 161 ARG A C 1
ATOM 1289 O O . ARG A 1 161 ? -5.247 -1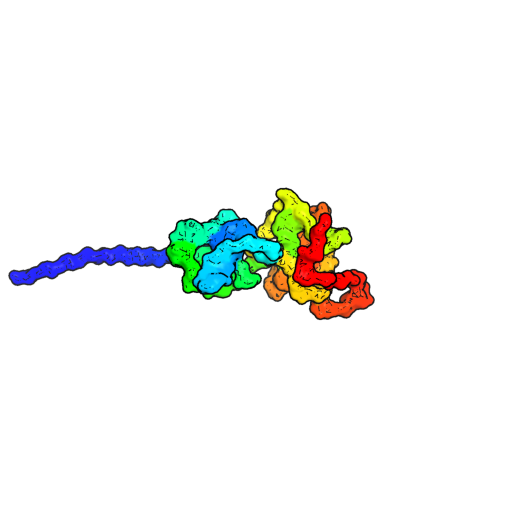.810 -11.364 1.00 54.50 161 ARG A O 1
ATOM 1296 N N . HIS A 1 162 ? -6.723 -0.659 -10.150 1.00 57.44 162 HIS A N 1
ATOM 1297 C CA . HIS A 1 162 ? -5.794 -0.303 -9.057 1.00 57.44 162 HIS A CA 1
ATOM 1298 C C . HIS A 1 162 ? -5.045 -1.483 -8.395 1.00 57.44 162 HIS A C 1
ATOM 1300 O O . HIS A 1 162 ? -4.115 -1.271 -7.623 1.00 57.44 162 HIS A O 1
ATOM 1306 N N . SER A 1 163 ? -5.453 -2.728 -8.634 1.00 61.38 163 SER A N 1
ATOM 1307 C CA . SER A 1 163 ? -4.786 -3.948 -8.151 1.00 61.38 163 SER A CA 1
ATOM 1308 C C . SER A 1 163 ? -3.915 -4.643 -9.209 1.00 61.38 163 SER A C 1
ATOM 1310 O O . SER A 1 163 ? -3.222 -5.608 -8.892 1.00 61.38 163 SER A O 1
ATOM 1312 N N . GLU A 1 164 ? -3.915 -4.153 -10.450 1.00 77.12 164 GLU A N 1
ATOM 1313 C CA . GLU A 1 164 ? -3.168 -4.713 -11.582 1.00 77.12 164 GLU A CA 1
ATOM 1314 C C . GLU A 1 164 ? -1.894 -3.927 -11.899 1.00 77.12 164 GLU A C 1
ATOM 1316 O O . GLU A 1 164 ? -1.078 -4.383 -12.691 1.00 77.12 164 GLU A O 1
ATOM 1321 N N . TYR A 1 165 ? -1.688 -2.761 -11.293 1.00 85.06 165 TYR A N 1
ATOM 1322 C CA . TYR A 1 165 ? -0.464 -1.987 -11.457 1.00 85.06 165 TYR A CA 1
ATOM 1323 C C . TYR A 1 165 ? -0.074 -1.293 -10.159 1.00 85.06 165 TYR A C 1
ATOM 1325 O O . TYR A 1 165 ? -0.874 -1.164 -9.238 1.00 85.06 165 TYR A O 1
ATOM 1333 N N . CYS A 1 166 ? 1.168 -0.837 -10.100 1.00 88.62 166 CYS A N 1
ATOM 1334 C CA . CYS A 1 166 ? 1.622 0.117 -9.104 1.00 88.62 166 CYS A CA 1
ATOM 1335 C C . CYS A 1 166 ? 2.500 1.181 -9.768 1.00 88.62 166 CYS A C 1
ATOM 1337 O O . CYS A 1 166 ? 3.051 0.949 -10.847 1.00 88.62 166 CYS A O 1
ATOM 1339 N N . VAL A 1 167 ? 2.629 2.346 -9.140 1.00 88.50 167 VAL A N 1
ATOM 1340 C CA . VAL A 1 167 ? 3.451 3.460 -9.623 1.00 88.50 167 VAL A CA 1
ATOM 1341 C C . VAL A 1 167 ? 4.406 3.906 -8.519 1.00 88.50 167 VAL A C 1
ATOM 1343 O O . VAL A 1 167 ? 4.042 3.937 -7.343 1.00 88.50 167 VAL A O 1
ATOM 1346 N N . ASP A 1 168 ? 5.633 4.253 -8.889 1.00 88.31 168 ASP A N 1
ATOM 1347 C CA . ASP A 1 168 ? 6.586 4.887 -7.982 1.00 88.31 168 ASP A CA 1
ATOM 1348 C C . ASP A 1 168 ? 7.437 5.928 -8.694 1.00 88.31 168 ASP A C 1
ATOM 1350 O O . ASP A 1 168 ? 7.689 5.821 -9.897 1.00 88.31 168 ASP A O 1
ATOM 1354 N N . GLU A 1 169 ? 7.914 6.900 -7.926 1.00 86.56 169 GLU A N 1
ATOM 1355 C CA . GLU A 1 169 ? 9.067 7.691 -8.338 1.00 86.56 169 GLU A CA 1
ATOM 1356 C C . GLU A 1 169 ? 10.298 6.770 -8.316 1.00 86.56 169 GLU A C 1
ATOM 1358 O O . GLU A 1 169 ? 10.423 5.894 -7.452 1.00 86.56 169 GLU A O 1
ATOM 1363 N N . ASN A 1 170 ? 11.193 6.938 -9.280 1.00 86.44 170 ASN A N 1
ATOM 1364 C CA . ASN A 1 170 ? 12.445 6.202 -9.348 1.00 86.44 170 ASN A CA 1
ATOM 1365 C C . ASN A 1 170 ? 13.646 7.041 -8.905 1.00 86.44 170 ASN A C 1
ATOM 1367 O O . ASN A 1 170 ? 13.528 8.230 -8.607 1.00 86.44 170 ASN A O 1
ATOM 1371 N N . GLU A 1 171 ? 14.822 6.419 -8.878 1.00 86.94 171 GLU A N 1
ATOM 1372 C CA . GLU A 1 171 ? 16.074 7.036 -8.438 1.00 86.94 171 GLU A CA 1
ATOM 1373 C C . GLU A 1 171 ? 16.471 8.294 -9.232 1.00 86.94 171 GLU A C 1
ATOM 1375 O O . GLU A 1 171 ? 17.231 9.122 -8.733 1.00 86.94 171 GLU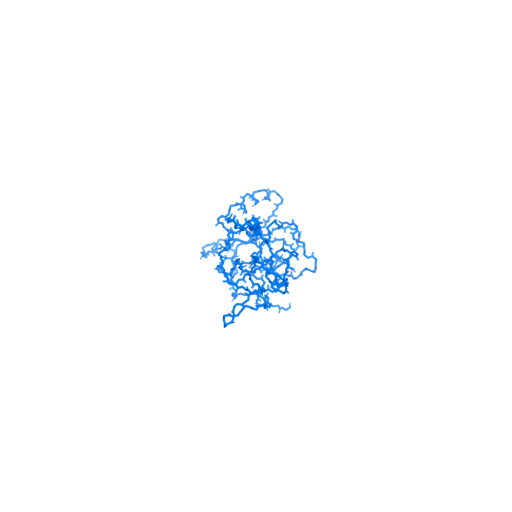 A O 1
ATOM 1380 N N . ASN A 1 172 ? 15.919 8.475 -10.437 1.00 85.62 172 ASN A N 1
ATOM 1381 C CA . ASN A 1 172 ? 16.186 9.618 -11.311 1.00 85.62 172 ASN A CA 1
ATOM 1382 C C . ASN A 1 172 ? 15.131 10.736 -11.193 1.00 85.62 172 ASN A C 1
ATOM 1384 O O . ASN A 1 172 ? 15.178 11.695 -11.962 1.00 85.62 172 ASN A O 1
ATOM 1388 N N . GLY A 1 173 ? 14.163 10.621 -10.276 1.00 82.00 173 GLY A N 1
ATOM 1389 C CA . GLY A 1 173 ? 13.081 11.602 -10.106 1.00 82.00 173 GLY A CA 1
ATOM 1390 C C . GLY A 1 173 ? 11.992 11.539 -11.183 1.00 82.00 173 GLY A C 1
ATOM 1391 O O . GLY A 1 173 ? 11.178 12.451 -11.301 1.00 82.00 173 GLY A O 1
ATOM 1392 N N . THR A 1 174 ? 11.976 10.472 -11.983 1.00 84.25 174 THR A N 1
ATOM 1393 C CA . THR A 1 174 ? 10.909 10.179 -12.957 1.00 84.25 174 THR A CA 1
ATOM 1394 C C . THR A 1 174 ? 10.006 9.078 -12.408 1.00 84.25 174 THR A C 1
ATOM 1396 O O . THR A 1 174 ? 10.250 8.570 -11.317 1.00 84.25 174 THR A O 1
ATOM 1399 N N . PHE A 1 175 ? 8.966 8.676 -13.138 1.00 86.06 175 PHE A N 1
ATOM 1400 C CA . PHE A 1 175 ? 8.041 7.652 -12.655 1.00 86.06 175 PHE A CA 1
ATOM 1401 C C . PHE A 1 175 ? 8.225 6.317 -13.374 1.00 86.06 175 PHE A C 1
ATOM 1403 O O . PHE A 1 175 ? 8.562 6.245 -14.557 1.00 86.06 175 PHE A O 1
ATOM 1410 N N . THR A 1 176 ? 7.976 5.237 -12.645 1.00 86.94 176 THR A N 1
ATOM 1411 C CA . THR A 1 176 ? 7.892 3.881 -13.184 1.00 86.94 176 THR A CA 1
ATOM 1412 C C . THR A 1 176 ? 6.531 3.306 -12.839 1.00 86.94 176 THR A C 1
ATOM 1414 O O . THR A 1 176 ? 6.142 3.275 -11.673 1.00 86.94 176 THR A O 1
ATOM 1417 N N . MET A 1 177 ? 5.807 2.848 -13.856 1.00 87.38 177 MET A N 1
ATOM 1418 C CA . MET A 1 177 ? 4.586 2.072 -13.683 1.00 87.38 177 MET A CA 1
ATOM 1419 C C . MET A 1 177 ? 4.929 0.602 -13.869 1.00 87.38 177 MET A C 1
ATOM 1421 O O . MET A 1 177 ? 5.514 0.223 -14.880 1.00 87.38 177 MET A O 1
ATOM 1425 N N . ARG A 1 178 ? 4.550 -0.233 -12.911 1.00 87.25 178 ARG A N 1
ATOM 1426 C CA . ARG A 1 178 ? 4.756 -1.678 -12.974 1.00 87.25 178 ARG A CA 1
ATOM 1427 C C . ARG A 1 178 ? 3.402 -2.340 -13.148 1.00 87.25 178 ARG A C 1
ATOM 1429 O O . ARG A 1 178 ? 2.546 -2.199 -12.282 1.00 87.25 178 ARG A O 1
ATOM 1436 N N . GLU A 1 179 ? 3.199 -3.029 -14.262 1.00 85.50 179 GLU A N 1
ATOM 1437 C CA . GLU A 1 179 ? 1.967 -3.765 -14.555 1.00 85.50 179 GLU A CA 1
ATOM 1438 C C . GLU A 1 179 ? 2.132 -5.231 -14.158 1.00 85.50 179 GLU A C 1
ATOM 1440 O O . GLU A 1 179 ? 3.152 -5.866 -14.443 1.00 85.50 179 GLU A O 1
ATOM 1445 N N . CYS A 1 180 ? 1.107 -5.779 -13.521 1.00 83.00 180 CYS A N 1
ATOM 1446 C CA . CYS A 1 180 ? 1.004 -7.186 -13.228 1.00 83.00 180 CYS A CA 1
ATOM 1447 C C . CYS A 1 180 ? 0.359 -7.958 -14.379 1.00 83.00 180 CYS A C 1
ATOM 1449 O O . CYS A 1 180 ? -0.748 -7.654 -14.821 1.00 83.00 180 CYS A O 1
ATOM 1451 N N . ARG A 1 181 ? 1.023 -9.027 -14.816 1.00 81.31 181 ARG A N 1
ATOM 1452 C CA . ARG A 1 181 ? 0.511 -10.003 -15.777 1.00 81.31 181 ARG A CA 1
ATOM 1453 C C . ARG A 1 181 ? 0.366 -11.368 -15.117 1.00 81.31 181 ARG A C 1
ATOM 1455 O O . ARG A 1 181 ? 1.225 -11.813 -14.349 1.00 81.31 181 ARG A O 1
ATOM 1462 N N . MET A 1 182 ? -0.740 -12.035 -15.438 1.00 80.44 182 MET A N 1
ATOM 1463 C CA . MET A 1 182 ? -1.049 -13.386 -14.954 1.00 80.44 182 MET A CA 1
ATOM 1464 C C . MET A 1 182 ? -0.642 -14.483 -15.949 1.00 80.44 182 MET A C 1
ATOM 1466 O O . MET A 1 182 ? -0.611 -15.664 -15.585 1.00 80.44 182 MET A O 1
ATOM 1470 N N . ASP A 1 183 ? -0.320 -14.099 -17.180 1.00 81.06 183 ASP A N 1
ATOM 1471 C CA . ASP A 1 183 ? 0.271 -14.931 -18.221 1.00 81.06 183 ASP A CA 1
ATOM 1472 C C . ASP A 1 183 ? 1.787 -14.696 -18.331 1.00 81.06 183 ASP A C 1
ATOM 1474 O O . ASP A 1 183 ? 2.321 -13.675 -17.893 1.00 81.06 183 ASP A O 1
ATOM 1478 N N . THR A 1 184 ? 2.488 -15.680 -18.894 1.00 79.19 184 THR A N 1
ATOM 1479 C CA . THR A 1 184 ? 3.938 -15.624 -19.138 1.00 79.19 184 THR A CA 1
ATOM 1480 C C . THR A 1 184 ? 4.279 -15.395 -20.605 1.00 79.19 184 THR A C 1
ATOM 1482 O O . THR A 1 184 ? 5.456 -15.313 -20.936 1.00 79.19 184 THR A O 1
ATOM 1485 N N . ASP A 1 185 ? 3.280 -15.269 -21.479 1.00 82.31 185 ASP A N 1
ATOM 1486 C CA . ASP A 1 185 ? 3.454 -15.200 -22.936 1.00 82.31 185 ASP A CA 1
ATOM 1487 C C . ASP A 1 185 ? 4.251 -13.955 -23.345 1.00 82.31 185 ASP A C 1
ATOM 1489 O O . ASP A 1 185 ? 4.983 -13.943 -24.336 1.00 82.31 185 ASP A O 1
ATOM 1493 N N . ILE A 1 186 ? 4.166 -12.888 -22.545 1.00 76.56 186 ILE A N 1
ATOM 1494 C CA . ILE A 1 186 ? 4.975 -11.690 -22.757 1.00 76.56 186 ILE A CA 1
ATOM 1495 C C . ILE A 1 186 ? 6.483 -11.980 -22.680 1.00 76.56 186 ILE A C 1
ATOM 1497 O O . ILE A 1 186 ? 7.263 -11.347 -23.393 1.00 76.56 186 ILE A O 1
ATOM 1501 N N . CYS A 1 187 ? 6.894 -12.980 -21.897 1.00 78.94 187 CYS A N 1
ATOM 1502 C CA . CYS A 1 187 ? 8.292 -13.368 -21.717 1.00 78.94 187 CYS A CA 1
ATOM 1503 C C . CYS A 1 187 ? 8.914 -14.028 -22.955 1.00 78.94 187 CYS A C 1
ATOM 1505 O O . CYS A 1 187 ? 10.136 -14.143 -23.032 1.00 78.94 187 CYS A O 1
ATOM 1507 N N . ASP A 1 188 ? 8.099 -14.399 -23.945 1.00 83.62 188 ASP A N 1
ATOM 1508 C CA . ASP A 1 188 ? 8.586 -14.837 -25.255 1.00 83.62 188 ASP A CA 1
ATOM 1509 C C . ASP A 1 188 ? 9.043 -13.651 -26.123 1.00 83.62 188 ASP A C 1
ATOM 1511 O O . ASP A 1 188 ? 9.771 -13.826 -27.101 1.00 83.62 188 ASP A O 1
ATOM 1515 N N . ARG A 1 189 ? 8.607 -12.429 -25.784 1.00 77.94 189 ARG A N 1
ATOM 1516 C CA . ARG A 1 189 ? 8.879 -11.193 -26.541 1.00 77.94 189 ARG A CA 1
ATOM 1517 C C . ARG A 1 189 ? 9.809 -10.234 -25.810 1.00 77.94 189 ARG A C 1
ATOM 1519 O O . ARG A 1 189 ? 10.505 -9.458 -26.459 1.00 77.94 189 ARG A O 1
ATOM 1526 N N . ILE A 1 190 ? 9.809 -10.268 -24.480 1.00 75.00 190 ILE A N 1
ATOM 1527 C CA . ILE A 1 190 ? 10.665 -9.437 -23.629 1.00 75.00 190 ILE A CA 1
ATOM 1528 C C . ILE A 1 190 ? 11.398 -10.304 -22.610 1.00 75.00 190 ILE A C 1
ATOM 1530 O O . ILE A 1 190 ? 10.930 -11.369 -22.217 1.00 75.00 190 ILE A O 1
ATOM 1534 N N . ARG A 1 191 ? 12.547 -9.831 -22.127 1.00 70.31 191 ARG A N 1
ATOM 1535 C CA . ARG A 1 191 ? 13.285 -10.532 -21.075 1.00 70.31 191 ARG A CA 1
ATOM 1536 C C . ARG A 1 191 ? 12.541 -10.409 -19.743 1.00 70.31 191 ARG A C 1
ATOM 1538 O O . ARG A 1 191 ? 12.531 -9.339 -19.148 1.00 70.31 191 ARG A O 1
ATOM 1545 N N . CYS A 1 192 ? 11.995 -11.516 -19.251 1.00 71.12 192 CYS A N 1
ATOM 1546 C CA . CYS A 1 192 ? 11.447 -11.604 -17.900 1.00 71.12 192 CYS A CA 1
ATOM 1547 C C . CYS A 1 192 ? 12.469 -12.160 -16.905 1.00 71.12 192 CYS A C 1
ATOM 1549 O O . CYS A 1 192 ? 13.270 -13.038 -17.235 1.00 71.12 192 CYS A O 1
ATOM 1551 N N . VAL A 1 193 ? 12.383 -11.709 -15.654 1.00 65.62 193 VAL A N 1
ATOM 1552 C CA . VAL A 1 193 ? 13.086 -12.310 -14.516 1.00 65.62 193 VAL A CA 1
ATOM 1553 C C . VAL A 1 193 ? 12.048 -12.956 -13.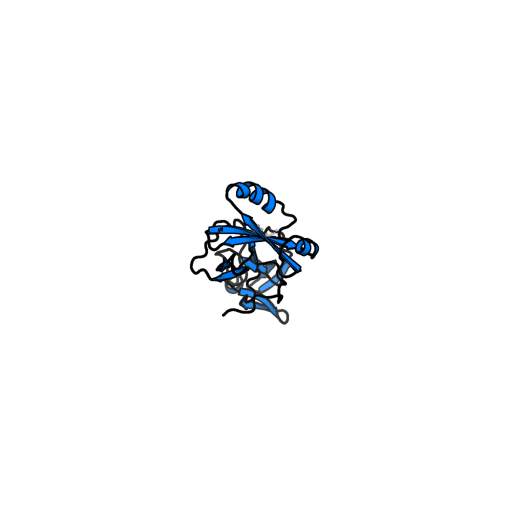606 1.00 65.62 193 VAL A C 1
ATOM 1555 O O . VAL A 1 193 ? 11.053 -12.332 -13.239 1.00 65.62 193 VAL A O 1
ATOM 1558 N N . LYS A 1 194 ? 12.255 -14.228 -13.251 1.00 61.31 194 LYS A N 1
ATOM 1559 C CA . LYS A 1 194 ? 11.351 -14.941 -12.344 1.00 61.31 194 LYS A CA 1
ATOM 1560 C C . LYS A 1 194 ? 11.458 -14.336 -10.943 1.00 61.31 194 LYS A C 1
ATOM 1562 O O . LYS A 1 194 ? 12.533 -14.350 -10.348 1.00 61.31 194 LYS A O 1
ATOM 1567 N N . LYS A 1 195 ? 10.335 -13.864 -10.398 1.00 57.50 195 LYS A N 1
ATOM 1568 C CA . LYS A 1 195 ? 10.223 -13.434 -8.997 1.00 57.50 195 LYS A CA 1
ATOM 1569 C C . LYS A 1 195 ? 10.516 -14.635 -8.088 1.00 57.50 195 LYS A C 1
ATOM 1571 O O . LYS A 1 195 ? 9.798 -15.632 -8.141 1.00 57.50 195 LYS A O 1
ATOM 1576 N N . MET A 1 196 ? 11.594 -14.571 -7.306 1.00 51.69 196 MET A N 1
ATOM 1577 C CA . MET A 1 196 ? 12.068 -15.722 -6.524 1.00 51.69 196 MET A CA 1
ATOM 1578 C C . MET A 1 196 ? 11.252 -15.973 -5.241 1.00 51.69 196 MET A C 1
ATOM 1580 O O . MET A 1 196 ? 11.241 -17.111 -4.789 1.00 51.69 196 MET A O 1
ATOM 1584 N N . LEU A 1 197 ? 10.523 -14.990 -4.682 1.00 52.56 197 LEU A N 1
ATOM 1585 C CA . LEU A 1 197 ? 9.727 -15.149 -3.447 1.00 52.56 197 LEU A CA 1
ATOM 1586 C C . LEU A 1 197 ? 8.503 -14.199 -3.383 1.00 52.56 197 LEU A C 1
ATOM 1588 O O . LEU A 1 197 ? 8.537 -13.103 -3.958 1.00 52.56 197 LEU A O 1
ATOM 1592 N N . PRO A 1 198 ? 7.418 -14.565 -2.666 1.00 43.91 198 PRO A N 1
ATOM 1593 C CA . PRO A 1 198 ? 6.307 -13.669 -2.354 1.00 43.91 198 PRO A CA 1
ATOM 1594 C C . PRO A 1 198 ? 6.667 -12.820 -1.125 1.00 43.91 198 PRO A C 1
ATOM 1596 O O . PRO A 1 198 ? 6.135 -13.003 -0.038 1.00 43.91 198 PRO A O 1
ATOM 1599 N N . GLY A 1 199 ? 7.619 -11.904 -1.271 1.00 41.25 199 GLY A N 1
ATOM 1600 C CA . GLY A 1 199 ? 8.084 -11.084 -0.157 1.00 41.25 199 GLY A CA 1
ATOM 1601 C C . GLY A 1 199 ? 9.399 -10.392 -0.470 1.00 41.25 199 GLY A C 1
ATOM 1602 O O . GLY A 1 199 ? 10.224 -10.918 -1.212 1.00 41.25 199 GLY A O 1
ATOM 1603 N N . TRP A 1 200 ? 9.557 -9.194 0.082 1.00 44.41 200 TRP A N 1
ATOM 1604 C CA . TRP A 1 200 ? 10.815 -8.459 0.155 1.00 44.41 200 TRP A CA 1
ATOM 1605 C C . TRP A 1 200 ? 11.776 -9.177 1.111 1.00 44.41 200 TRP A C 1
ATOM 1607 O O . TRP A 1 200 ? 11.906 -8.812 2.272 1.00 44.41 200 TRP A O 1
ATOM 1617 N N . THR A 1 201 ? 12.412 -10.236 0.635 1.00 29.72 201 THR A N 1
ATOM 1618 C CA . THR A 1 201 ? 13.516 -10.933 1.308 1.00 29.72 201 THR A CA 1
ATOM 1619 C C . THR A 1 201 ? 14.587 -11.094 0.229 1.00 29.72 201 THR A C 1
ATOM 1621 O O . THR A 1 201 ? 14.300 -11.725 -0.783 1.00 29.72 201 THR A O 1
ATOM 1624 N N . GLU A 1 202 ? 15.769 -10.482 0.287 1.00 24.38 202 GLU A N 1
ATOM 1625 C CA . GLU A 1 202 ? 16.599 -10.115 1.438 1.00 24.38 202 GLU A CA 1
ATOM 1626 C C . GLU A 1 202 ? 17.300 -8.762 1.210 1.00 24.38 202 GLU A C 1
ATOM 1628 O O . GLU A 1 202 ? 17.766 -8.462 0.111 1.00 24.38 202 GLU A O 1
ATOM 1633 N N . LEU A 1 203 ? 17.357 -7.966 2.280 1.00 26.72 203 LEU A N 1
ATOM 1634 C CA . LEU A 1 203 ? 18.301 -6.868 2.470 1.00 26.72 203 LEU A CA 1
ATOM 1635 C C . LEU A 1 203 ? 19.715 -7.445 2.635 1.00 26.72 203 LEU A C 1
ATOM 1637 O O . LEU A 1 203 ? 19.922 -8.319 3.481 1.00 26.72 203 LEU A O 1
ATOM 1641 N N . HIS A 1 204 ? 20.674 -6.892 1.899 1.00 28.53 204 HIS A N 1
ATOM 1642 C CA . HIS A 1 204 ? 22.068 -6.799 2.326 1.00 28.53 204 HIS A CA 1
ATOM 1643 C C . HIS A 1 204 ? 22.508 -5.345 2.242 1.00 28.53 204 HIS A C 1
ATOM 1645 O O . HIS A 1 204 ? 22.185 -4.707 1.215 1.00 28.53 204 HIS A O 1
#

pLDDT: mean 76.74, std 17.94, range [24.38, 94.25]

Foldseek 3Di:
DDDDDDDPPPPPPPPPPPVDDDAAACADFQWFWDDDPNFTDTGGPPQLFKGFQDPRYNNLVVQDFDWYWGPDPHIWIFGDHRSGGPDIDDDDDDEAEAAARQQWFQEPVVRDTDGHPDRDDVVGPDRMYGYHQLPFFFKDKDWADPVCVVVVVVVSPPRPCSNQWHKGQHPVRGMIIIGGDPDCVVCVVDPTDGDPDSGPDDDD

Sequence (204 aa):
MYLFTVLACLVIDKAVFSHGYTNEKCCRSGEYLKETDNTYNCTENVSKRFDVLTNETNFLERGVDGECVDATPEFSIFKVVAGQPVGVRPFEEPYFPKCCPLNYTYNTVLHSCEERENATHGYIRETFVKVGLPDCKVIVDFHLNEENASDLYARIVDIRRHSEYCVDENENGTFTMRECRMDTDICDRIRCVKKMLPGWTELH

Radius of gyration: 22.92 Å; chains: 1; bounding box: 81×37×69 Å